Protein AF-A0A8T1XE94-F1 (afdb_monomer)

Radius of gyration: 20.49 Å; Cα contacts (8 Å, |Δi|>4): 259; chains: 1; bounding box: 50×28×67 Å

Organism: NCBI:txid1240361

Secondary structure (DSSP, 8-state):
-THHHHHHHHH-TT---HHHHHTS-HHHHHHHHHHHHT-GGGGS--TTS-HHHHHHHHTTSB-S-TTT--BSSGGG--STTGGG-SS--TTTS-TTT----S--SSTTEEE-TTT--EEEHHHHHHTT-EEEEE-TT--TT-EEEEEE-TTT--EEEHHHHHHHHHHHHGGG--HHHHHHHHHHHHHHHTTT--

pLDDT: mean 87.74, std 13.74, range [41.38, 97.94]

Sequence (194 aa):
MYNLVLFRMLCRTGLISLELLTKSHRAQLEILVALKAGRSDFLLMDNSISSSHLAEIYMNMRCKNLSCRVLLPVDECDCRVCSRKDGFCSACMCLVCSNFDMASNTCSWVGCDVCLHWCHTDCGIRESYIRNGINASGAPGMTEMQFHCVACNHPSEMFGFVKEVFLNFAREWKFERFCKELEYVNKYFIKQRL

Solvent-accessible surface area (backbone atoms only — not comparable to full-atom values): 11475 Å² total; per-residue (Å²): 122,82,68,55,56,62,52,48,59,71,73,39,89,85,72,85,43,63,71,59,44,47,73,43,60,62,73,60,49,28,50,52,32,18,63,74,72,72,39,70,65,52,73,72,59,70,87,88,64,54,54,58,57,51,26,32,32,63,66,21,40,21,34,80,48,84,89,68,61,46,55,44,41,51,93,73,44,76,48,78,63,43,62,64,54,81,37,64,33,58,89,59,25,19,75,79,76,68,47,68,78,91,83,68,93,54,56,65,46,46,64,27,85,84,79,60,43,31,29,38,36,70,54,30,46,76,72,60,28,43,39,77,39,79,48,92,83,72,58,98,89,49,67,38,57,22,39,41,31,90,71,78,63,50,72,24,67,42,65,65,52,52,50,52,48,46,75,75,41,52,87,79,46,54,69,72,54,49,53,55,41,49,51,41,51,43,55,63,70,58,66,70,78,116

Foldseek 3Di:
DLVVLLVVCVVDVPPDDLVSQLPHDQQSLLVLLCVLVVHCVSNVDDPPDHSSLSSCQSQLQFAPPPVVGDGAPPPPDPFPQRVVSSNQYQVAAAPQPRDGDPDDLALQKDADPPPRGIHGLVRCVVVVQFAWDDDPPDDPPDTATWRQDPGPRDTHGVVVVLVVSCVPPVVPDDPVRNVVRVVSVCVRPPVRVD

Structure (mmCIF, N/CA/C/O backbone):
data_AF-A0A8T1XE94-F1
#
_entry.id   AF-A0A8T1XE94-F1
#
loop_
_atom_site.group_PDB
_atom_site.id
_atom_site.type_symbol
_atom_site.label_atom_id
_atom_site.label_alt_id
_atom_site.label_comp_id
_atom_site.label_asym_id
_atom_site.label_entity_id
_atom_site.label_seq_id
_atom_site.pdbx_PDB_ins_code
_atom_site.Cartn_x
_atom_site.Cartn_y
_atom_site.Cartn_z
_atom_site.occupancy
_atom_site.B_iso_or_equiv
_atom_site.auth_seq_id
_atom_site.auth_comp_id
_atom_site.auth_asym_id
_atom_site.auth_atom_id
_atom_site.pdbx_PDB_model_num
ATOM 1 N N . MET A 1 1 ? -20.042 -10.398 35.574 1.00 46.97 1 MET A N 1
ATOM 2 C CA . MET A 1 1 ? -20.556 -9.577 34.449 1.00 46.97 1 MET A CA 1
ATOM 3 C C . MET A 1 1 ? -19.543 -9.326 33.325 1.00 46.97 1 MET A C 1
ATOM 5 O O . MET A 1 1 ? -19.979 -9.222 32.189 1.00 46.97 1 MET A O 1
ATOM 9 N N . TYR A 1 2 ? -18.225 -9.303 33.572 1.00 42.72 2 TYR A N 1
ATOM 10 C CA . TYR A 1 2 ? -17.212 -9.021 32.534 1.00 42.72 2 TYR A CA 1
ATOM 11 C C . TYR A 1 2 ? -17.038 -10.103 31.446 1.00 42.72 2 TYR A C 1
ATOM 13 O O . TYR A 1 2 ? -16.619 -9.784 30.339 1.00 42.72 2 TYR A O 1
ATOM 21 N N . ASN A 1 3 ? -17.432 -11.355 31.707 1.00 49.91 3 ASN A N 1
ATOM 22 C CA . ASN A 1 3 ? -17.341 -12.460 30.736 1.00 49.91 3 ASN A CA 1
ATOM 23 C C . ASN A 1 3 ? -18.482 -12.503 29.700 1.00 49.91 3 ASN A C 1
ATOM 25 O O . ASN A 1 3 ? -18.369 -13.190 28.689 1.00 49.91 3 ASN A O 1
ATOM 29 N N . LEU A 1 4 ? -19.586 -11.774 29.915 1.00 48.97 4 LEU A N 1
ATOM 30 C CA . LEU A 1 4 ? -20.750 -11.862 29.025 1.00 48.97 4 LEU A CA 1
ATOM 31 C C . LEU A 1 4 ? -20.584 -11.068 27.723 1.00 48.97 4 LEU A C 1
ATOM 33 O O . LEU A 1 4 ? -21.224 -11.408 26.735 1.00 48.97 4 LEU A O 1
ATOM 37 N N . VAL A 1 5 ? -19.761 -10.015 27.713 1.00 54.12 5 VAL A N 1
ATOM 38 C CA . VAL A 1 5 ? -19.584 -9.143 26.539 1.00 54.12 5 VAL A CA 1
ATOM 39 C C . VAL A 1 5 ? -18.710 -9.823 25.492 1.00 54.12 5 VAL A C 1
ATOM 41 O O . VAL A 1 5 ? -19.132 -9.931 24.347 1.00 54.12 5 VAL A O 1
ATOM 44 N N . LEU A 1 6 ? -17.567 -10.390 25.896 1.00 55.50 6 LEU A N 1
ATOM 45 C CA . LEU A 1 6 ? -16.692 -11.139 24.991 1.00 55.50 6 LEU A CA 1
ATOM 46 C C . LEU A 1 6 ? -17.416 -12.367 24.408 1.00 55.50 6 LEU A C 1
ATOM 48 O O . LEU A 1 6 ? -17.398 -12.573 23.201 1.00 55.50 6 LEU A O 1
ATOM 52 N N . PHE A 1 7 ? -18.148 -13.121 25.241 1.00 49.84 7 PHE A N 1
ATOM 53 C CA . PHE A 1 7 ? -1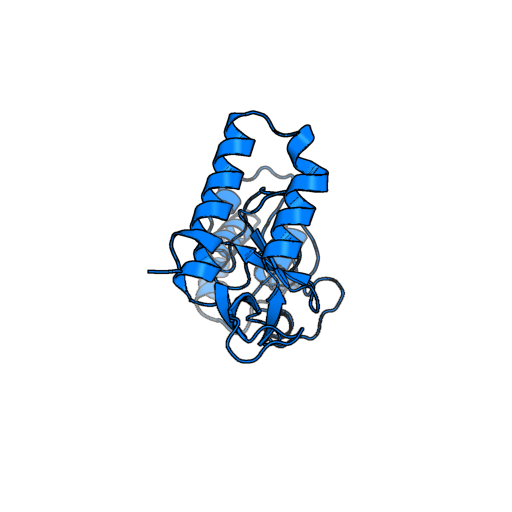8.952 -14.263 24.788 1.00 49.84 7 PHE A CA 1
ATOM 54 C C . PHE A 1 7 ? -20.109 -13.838 23.862 1.00 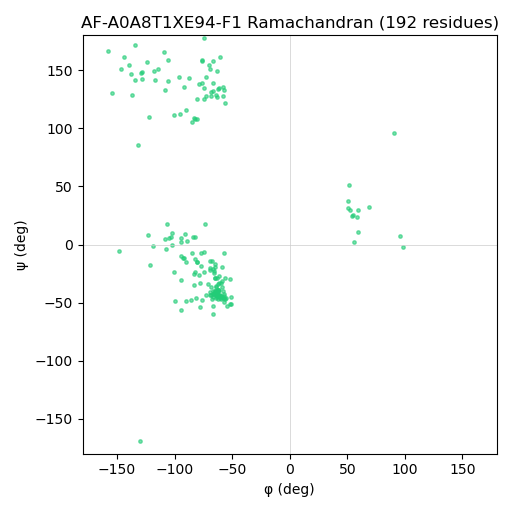49.84 7 PHE A C 1
ATOM 56 O O . PHE A 1 7 ? -20.350 -14.476 22.843 1.00 49.84 7 PHE A O 1
ATOM 63 N N . ARG A 1 8 ? -20.799 -12.719 24.137 1.00 51.69 8 ARG A N 1
ATOM 64 C CA . ARG A 1 8 ? -21.842 -12.185 23.235 1.00 51.69 8 ARG A CA 1
ATOM 65 C C . ARG A 1 8 ? -21.282 -11.653 21.914 1.00 51.69 8 ARG A C 1
ATOM 67 O O . ARG A 1 8 ? -21.935 -11.837 20.890 1.00 51.69 8 ARG A O 1
ATOM 74 N N . MET A 1 9 ? -20.105 -11.028 21.927 1.00 54.50 9 MET A N 1
ATOM 75 C CA . MET A 1 9 ? -19.426 -10.530 20.724 1.00 54.50 9 MET A CA 1
ATOM 76 C C . MET A 1 9 ? -18.881 -11.672 19.858 1.00 54.50 9 MET A C 1
ATOM 78 O O . MET A 1 9 ? -18.932 -11.580 18.637 1.00 54.50 9 MET A O 1
ATOM 82 N N . LEU A 1 10 ? -18.436 -12.774 20.469 1.00 55.47 10 LEU A N 1
ATOM 83 C CA . LEU A 1 10 ? -17.972 -13.969 19.757 1.00 55.47 10 LEU A CA 1
ATOM 84 C C . LEU A 1 10 ? -19.128 -14.844 19.229 1.00 55.47 10 LEU A C 1
ATOM 86 O O . LEU A 1 10 ? -18.998 -15.436 18.163 1.00 55.47 10 LEU A O 1
ATOM 90 N N . CYS A 1 11 ? -20.267 -14.918 19.930 1.00 51.56 11 CYS A N 1
ATOM 91 C CA . CYS A 1 11 ? -21.376 -15.815 19.563 1.00 51.56 11 CYS A CA 1
ATOM 92 C C . CYS A 1 11 ? -22.455 -15.199 18.652 1.00 51.56 11 CYS A C 1
ATOM 94 O O . CYS A 1 11 ? -23.306 -15.935 18.153 1.00 51.56 11 CYS A O 1
ATOM 96 N N . ARG A 1 12 ? -22.477 -13.876 18.427 1.00 52.59 12 ARG A N 1
ATOM 97 C CA . ARG A 1 12 ? -23.427 -13.227 17.500 1.00 52.59 12 ARG A CA 1
ATOM 98 C C . ARG A 1 12 ? -22.706 -12.259 16.568 1.00 52.59 12 ARG A C 1
ATOM 100 O O . ARG A 1 12 ? -22.685 -11.053 16.794 1.00 52.59 12 ARG A O 1
ATOM 107 N N . THR A 1 13 ? -22.196 -12.802 15.470 1.00 54.12 13 THR A N 1
ATOM 108 C CA . THR A 1 13 ? -21.500 -12.094 14.381 1.00 54.12 13 THR A CA 1
ATOM 109 C C . THR A 1 13 ? -22.304 -10.962 13.713 1.00 54.12 13 THR A C 1
ATOM 111 O O . THR A 1 13 ? -21.737 -10.215 12.925 1.00 54.12 13 THR A O 1
ATOM 114 N N . GLY A 1 14 ? -23.594 -10.786 14.035 1.00 56.78 14 GLY A N 1
ATOM 115 C CA . GLY A 1 14 ? -24.489 -9.800 13.410 1.00 56.78 14 GLY A CA 1
ATOM 116 C C . GLY A 1 14 ? -24.903 -8.579 14.250 1.00 56.78 14 GLY A C 1
ATOM 117 O O . GLY A 1 14 ? -25.753 -7.827 13.789 1.00 56.78 14 GLY A O 1
ATOM 118 N N . LEU A 1 15 ? -24.381 -8.371 15.469 1.00 65.88 15 LEU A N 1
ATOM 119 C CA . LEU A 1 15 ? -24.836 -7.283 16.372 1.00 65.88 15 LEU A CA 1
ATOM 120 C C . LEU A 1 15 ? -23.736 -6.311 16.831 1.00 65.88 15 LEU A C 1
ATOM 122 O O . LEU A 1 15 ? -23.976 -5.482 17.711 1.00 65.88 15 LEU A O 1
ATOM 126 N N . ILE A 1 16 ? -22.526 -6.399 16.279 1.00 81.00 16 ILE A N 1
ATOM 127 C CA . ILE A 1 16 ? -21.435 -5.512 16.689 1.00 81.00 16 ILE A CA 1
ATOM 128 C C . ILE A 1 16 ? -21.592 -4.160 15.982 1.00 81.00 16 ILE A C 1
ATOM 130 O O . ILE A 1 16 ? -21.381 -4.055 14.776 1.00 81.00 16 ILE A O 1
ATOM 134 N N . SER A 1 17 ? -21.976 -3.131 16.741 1.00 87.25 17 SER A N 1
ATOM 135 C CA . SER A 1 17 ? -22.067 -1.742 16.281 1.00 87.25 17 SER A CA 1
ATOM 136 C C . SER A 1 17 ? -20.918 -0.894 16.829 1.00 87.25 17 SER A C 1
ATOM 138 O O . SER A 1 17 ? -20.327 -1.217 17.863 1.00 87.25 17 SER A O 1
ATOM 140 N N . LEU A 1 18 ? -20.631 0.232 16.166 1.00 89.75 18 LEU A N 1
ATOM 141 C CA . LEU A 1 18 ? -19.640 1.202 16.642 1.00 89.75 18 LEU A CA 1
ATOM 142 C C . LEU A 1 18 ? -19.972 1.699 18.057 1.00 89.75 18 LEU A C 1
ATOM 144 O O . LEU A 1 18 ? -19.097 1.768 18.913 1.00 89.75 18 LEU A O 1
ATOM 148 N N . GLU A 1 19 ? -21.248 1.978 18.325 1.00 89.50 19 GLU A N 1
ATOM 149 C CA . GLU A 1 19 ? -21.716 2.410 19.643 1.00 89.50 19 GLU A CA 1
ATOM 150 C C . GLU A 1 19 ? -21.420 1.366 20.732 1.00 89.50 19 GLU A C 1
ATOM 152 O O . GLU A 1 19 ? -20.936 1.713 21.812 1.00 89.50 19 GLU A O 1
ATOM 157 N N . LEU A 1 20 ? -21.674 0.083 20.444 1.00 88.88 20 LEU A N 1
ATOM 158 C CA . LEU A 1 20 ? -21.389 -1.011 21.370 1.00 88.88 20 LEU A CA 1
ATOM 159 C C . LEU A 1 20 ? -19.885 -1.121 21.653 1.00 88.88 20 LEU A C 1
ATOM 161 O O . LEU A 1 20 ? -19.483 -1.283 22.807 1.00 88.88 20 LEU A O 1
ATOM 165 N N . LEU A 1 21 ? -19.054 -1.019 20.613 1.00 90.81 21 LEU A N 1
ATOM 166 C CA . LEU A 1 21 ? -17.597 -1.094 20.730 1.00 90.81 21 LEU A CA 1
ATOM 167 C C . LEU A 1 21 ? -17.038 0.060 21.566 1.00 90.81 21 LEU A C 1
ATOM 169 O O . LEU A 1 21 ? -16.257 -0.179 22.484 1.00 90.81 21 LEU A O 1
ATOM 173 N N . THR A 1 22 ? -17.489 1.293 21.325 1.00 89.56 22 THR A N 1
ATOM 174 C CA . THR A 1 22 ? -17.021 2.478 22.063 1.00 89.56 22 THR A CA 1
ATOM 175 C C . THR A 1 22 ? -17.398 2.434 23.548 1.00 89.56 22 THR A C 1
ATOM 177 O O . THR A 1 22 ? -16.667 2.964 24.381 1.00 89.56 22 THR A O 1
ATOM 180 N N . LYS A 1 23 ? -18.507 1.768 23.900 1.00 88.94 23 LYS A N 1
ATOM 181 C CA . LYS A 1 23 ? -18.941 1.544 25.293 1.00 88.94 23 LYS A CA 1
ATOM 182 C C . LYS A 1 23 ? -18.293 0.317 25.956 1.00 88.94 23 LYS A C 1
ATOM 184 O O . LYS A 1 23 ? -18.504 0.093 27.147 1.00 88.94 23 LYS A O 1
ATOM 189 N N . SER A 1 24 ? -17.550 -0.499 25.207 1.00 87.00 24 SER A N 1
ATOM 190 C CA . SER A 1 24 ? -16.934 -1.727 25.722 1.00 87.00 24 SER A CA 1
ATOM 191 C C . SER A 1 24 ? -15.692 -1.435 26.568 1.00 87.00 24 SER A C 1
ATOM 193 O O . SER A 1 24 ? -15.055 -0.389 26.446 1.00 87.00 24 SER A O 1
ATOM 195 N N . HIS A 1 25 ? -15.318 -2.385 27.430 1.00 90.31 25 HIS A N 1
ATOM 196 C CA . HIS A 1 25 ? -14.080 -2.272 28.197 1.00 90.31 25 HIS A CA 1
ATOM 197 C C . HIS A 1 25 ? -12.873 -2.246 27.250 1.00 90.31 25 HIS A C 1
ATOM 199 O O . HIS A 1 25 ? -12.763 -3.098 26.367 1.00 90.31 25 HIS A O 1
ATOM 205 N N . ARG A 1 26 ? -11.934 -1.320 27.474 1.00 90.75 26 ARG A N 1
ATOM 206 C CA . ARG A 1 26 ? -10.782 -1.090 26.587 1.00 90.75 26 ARG A CA 1
ATOM 207 C C . ARG A 1 26 ? -10.009 -2.370 26.257 1.00 90.75 26 ARG A C 1
ATOM 209 O O . ARG A 1 26 ? -9.856 -2.685 25.087 1.00 90.75 26 ARG A O 1
ATOM 216 N N . ALA A 1 27 ? -9.629 -3.153 27.269 1.00 90.50 27 ALA A N 1
ATOM 217 C CA . ALA A 1 27 ? -8.877 -4.393 27.051 1.00 90.50 27 ALA A CA 1
ATOM 218 C C . ALA A 1 27 ? -9.623 -5.416 26.169 1.00 90.50 27 ALA A C 1
ATOM 220 O O . ALA A 1 27 ? -9.007 -6.144 25.401 1.00 90.50 27 ALA A O 1
ATOM 221 N N . GLN A 1 28 ? -10.962 -5.470 26.236 1.00 89.75 28 GLN A N 1
ATOM 222 C CA . GLN A 1 28 ? -11.742 -6.352 25.357 1.00 89.75 28 GLN A CA 1
ATOM 223 C C . GLN A 1 28 ? -11.681 -5.859 23.913 1.00 89.75 28 GLN A C 1
ATOM 225 O O . GLN A 1 28 ? -11.537 -6.659 22.994 1.00 89.75 28 GLN A O 1
ATOM 230 N N . LEU A 1 29 ? -11.765 -4.542 23.723 1.00 91.62 29 LEU A N 1
ATOM 231 C CA . LEU A 1 29 ? -11.668 -3.920 22.414 1.00 91.62 29 LEU A CA 1
ATOM 232 C C . LEU A 1 29 ? -10.273 -4.099 21.798 1.00 91.62 29 LEU A C 1
ATOM 234 O O . LEU A 1 29 ? -10.181 -4.454 20.629 1.00 91.62 29 LEU A O 1
ATOM 238 N N . GLU A 1 30 ? -9.206 -3.936 22.581 1.00 93.00 30 GLU A N 1
ATOM 239 C CA . GLU A 1 30 ? -7.823 -4.203 22.156 1.00 93.00 30 GLU A CA 1
ATOM 240 C C . GLU A 1 30 ? -7.649 -5.654 21.692 1.00 93.00 30 GLU A C 1
ATOM 242 O O . GLU A 1 30 ? -7.132 -5.885 20.602 1.00 93.00 30 GLU A O 1
ATOM 247 N N . ILE A 1 31 ? -8.169 -6.629 22.450 1.00 91.50 31 ILE A N 1
ATOM 248 C CA . ILE A 1 31 ? -8.164 -8.048 22.057 1.00 91.50 31 ILE A CA 1
ATOM 249 C C . ILE A 1 31 ? -8.933 -8.264 20.750 1.00 91.50 31 ILE A C 1
ATOM 251 O O . ILE A 1 31 ? -8.442 -8.941 19.847 1.00 91.50 31 ILE A O 1
ATOM 255 N N . LEU A 1 32 ? -10.126 -7.684 20.615 1.00 91.69 32 LEU A N 1
ATOM 256 C CA . LEU A 1 32 ? -10.946 -7.830 19.412 1.00 91.69 32 LEU A CA 1
ATOM 257 C C . LEU A 1 32 ? -10.270 -7.231 18.174 1.00 91.69 32 LEU A C 1
ATOM 259 O O . LEU A 1 32 ? -10.284 -7.853 17.110 1.00 91.69 32 LEU A O 1
ATOM 263 N N . VAL A 1 33 ? -9.665 -6.048 18.304 1.00 93.31 33 VAL A N 1
ATOM 264 C CA . VAL A 1 33 ? -8.911 -5.401 17.223 1.00 93.31 33 VAL A CA 1
ATOM 265 C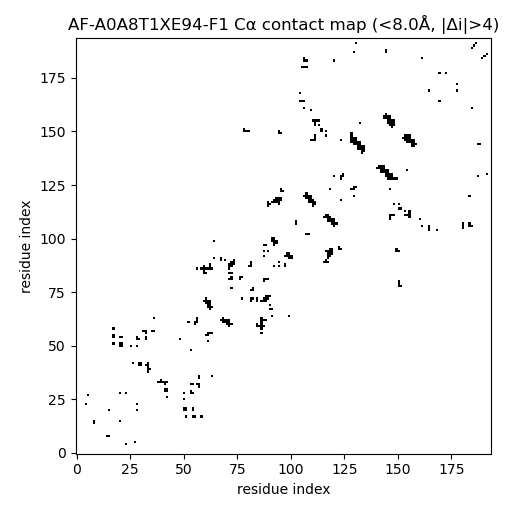 C . VAL A 1 33 ? -7.665 -6.210 16.883 1.00 93.31 33 VAL A C 1
ATOM 267 O O . VAL A 1 33 ? -7.439 -6.469 15.705 1.00 93.31 33 VAL A O 1
ATOM 270 N N . ALA A 1 34 ? -6.905 -6.672 17.880 1.00 93.44 34 ALA A N 1
ATOM 271 C CA . ALA A 1 34 ? -5.715 -7.496 17.679 1.00 93.44 34 ALA A CA 1
ATOM 272 C C . ALA A 1 34 ? -6.031 -8.767 16.878 1.00 93.44 34 ALA A C 1
ATOM 274 O O . ALA A 1 34 ? -5.358 -9.073 15.891 1.00 93.44 34 ALA A O 1
ATOM 275 N N . LEU A 1 35 ? -7.104 -9.471 17.261 1.00 92.06 35 LEU A N 1
ATOM 276 C CA . LEU A 1 35 ? -7.576 -10.673 16.576 1.00 92.06 35 LEU A CA 1
ATOM 277 C C . LEU A 1 35 ? -8.041 -10.370 15.149 1.00 92.06 35 LEU A C 1
ATOM 279 O O . LEU A 1 35 ? -7.650 -11.073 14.221 1.00 92.06 35 LEU A O 1
ATOM 283 N N . LYS A 1 36 ? -8.841 -9.312 14.952 1.00 90.94 36 LYS A N 1
ATOM 284 C CA . LYS A 1 36 ? -9.350 -8.940 13.623 1.00 90.94 36 LYS A CA 1
ATOM 285 C C . LYS A 1 36 ? -8.233 -8.480 12.683 1.00 90.94 36 LYS A C 1
ATOM 287 O O . LYS A 1 36 ? -8.226 -8.840 11.510 1.00 90.94 36 LYS A O 1
ATOM 292 N N . ALA A 1 37 ? -7.306 -7.668 13.182 1.00 90.75 37 ALA A N 1
ATOM 293 C CA . ALA A 1 37 ? -6.197 -7.129 12.406 1.00 90.75 37 ALA A CA 1
ATOM 294 C C . ALA A 1 37 ? -5.081 -8.159 12.172 1.00 90.75 37 ALA A C 1
ATOM 296 O O . ALA A 1 37 ? -4.253 -7.943 11.283 1.00 90.75 37 ALA A O 1
ATOM 297 N N . GLY A 1 38 ? -5.051 -9.237 12.966 1.00 91.06 38 GLY A N 1
ATOM 298 C CA . GLY A 1 38 ? -3.980 -10.228 12.975 1.00 91.06 38 GLY A CA 1
ATOM 299 C C . GLY A 1 38 ? -2.668 -9.674 13.532 1.00 91.06 38 GLY A C 1
ATOM 300 O O . GLY A 1 38 ? -1.603 -10.045 13.046 1.00 91.06 38 GLY A O 1
ATOM 301 N N . ARG A 1 39 ? -2.721 -8.742 14.496 1.00 90.31 39 ARG A N 1
ATOM 302 C CA . ARG A 1 39 ? -1.526 -8.087 15.051 1.00 90.31 39 ARG A CA 1
ATOM 303 C C . ARG A 1 39 ? -1.596 -7.959 16.571 1.00 90.31 39 ARG A C 1
ATOM 305 O O . ARG A 1 39 ? -2.571 -7.452 17.113 1.00 90.31 39 ARG A O 1
ATOM 312 N N . SER A 1 40 ? -0.543 -8.397 17.256 1.00 90.88 40 SER A N 1
ATOM 313 C CA . SER A 1 40 ? -0.444 -8.353 18.721 1.00 90.88 40 SER A CA 1
ATOM 314 C C . SER A 1 40 ? -0.006 -6.996 19.271 1.00 90.88 40 SER A C 1
ATOM 316 O O . SER A 1 40 ? -0.097 -6.779 20.475 1.00 90.88 40 SER A O 1
ATOM 318 N N . ASP A 1 41 ? 0.472 -6.086 18.419 1.00 89.25 41 ASP A N 1
ATOM 319 C CA . ASP A 1 41 ? 0.887 -4.738 18.818 1.00 89.25 41 ASP A CA 1
ATOM 320 C C . ASP A 1 41 ? -0.253 -3.957 19.479 1.00 89.25 41 ASP A C 1
ATOM 322 O O . ASP A 1 41 ? 0.006 -3.232 20.432 1.00 89.25 41 ASP A O 1
ATOM 326 N N . PHE A 1 42 ? -1.505 -4.205 19.084 1.00 91.56 42 PHE A N 1
ATOM 327 C CA . PHE A 1 42 ? -2.700 -3.655 19.734 1.00 91.56 42 PHE A CA 1
ATOM 328 C C . PHE A 1 42 ? -2.860 -4.014 21.223 1.00 91.56 42 PHE A C 1
ATOM 330 O O . PHE A 1 42 ? -3.596 -3.328 21.925 1.00 91.56 42 PHE A O 1
ATOM 337 N N . LEU A 1 43 ? -2.184 -5.058 21.716 1.00 90.12 43 LEU A N 1
ATOM 338 C CA . LEU A 1 43 ? -2.200 -5.459 23.132 1.00 90.12 43 LEU A CA 1
ATOM 339 C C . LEU A 1 43 ? -1.089 -4.798 23.959 1.00 90.12 43 LEU A C 1
ATOM 341 O O . LEU A 1 43 ? -1.114 -4.861 25.184 1.00 90.12 43 LEU A O 1
ATOM 345 N N . LEU A 1 44 ? -0.087 -4.220 23.291 1.00 83.75 44 LEU A N 1
ATOM 346 C CA . LEU A 1 44 ? 1.100 -3.622 23.910 1.00 83.75 44 LEU A CA 1
ATOM 347 C C . LEU A 1 44 ? 1.049 -2.089 23.894 1.00 83.75 44 LEU A C 1
ATOM 349 O O . LEU A 1 44 ? 2.031 -1.431 24.233 1.00 83.75 44 LEU A O 1
ATOM 353 N N . MET A 1 45 ? -0.073 -1.520 23.456 1.00 75.06 45 MET A N 1
ATOM 354 C CA . MET A 1 45 ? -0.239 -0.081 23.321 1.00 75.06 45 MET A CA 1
ATOM 355 C C . MET A 1 45 ? -0.382 0.598 24.679 1.00 75.06 45 MET A C 1
ATOM 357 O O . MET A 1 45 ? -1.047 0.098 25.584 1.00 75.06 45 MET A O 1
ATOM 361 N N . ASP A 1 46 ? 0.178 1.798 24.783 1.00 73.06 46 ASP A N 1
ATOM 362 C CA . ASP A 1 46 ? -0.180 2.728 25.842 1.00 73.06 46 ASP A CA 1
ATOM 363 C C . ASP A 1 46 ? -1.562 3.367 25.574 1.00 73.06 46 ASP A C 1
ATOM 365 O O . ASP A 1 46 ? -2.227 3.146 24.553 1.00 73.06 46 ASP A O 1
ATOM 369 N N . ASN A 1 47 ? -2.021 4.203 26.503 1.00 75.44 47 ASN A N 1
ATOM 370 C CA . ASN A 1 47 ? -3.313 4.883 26.396 1.00 75.44 47 ASN A CA 1
ATOM 371 C C . ASN A 1 47 ? -3.336 6.031 25.356 1.00 75.44 47 ASN A C 1
ATOM 373 O O . ASN A 1 47 ? -4.248 6.856 25.395 1.00 75.44 47 ASN A O 1
ATOM 377 N N . SER A 1 48 ? -2.379 6.107 24.419 1.00 82.62 48 SER A N 1
ATOM 378 C CA . SER A 1 48 ? -2.306 7.183 23.412 1.00 82.62 48 SER A CA 1
ATOM 379 C C . SER A 1 48 ? -3.414 7.137 22.353 1.00 82.62 48 SER A C 1
ATOM 381 O O . SER A 1 48 ? -3.705 8.151 21.715 1.00 82.62 48 SER A O 1
ATOM 383 N N . ILE A 1 49 ? -4.060 5.984 22.160 1.00 88.88 49 ILE A N 1
ATOM 384 C CA . ILE A 1 49 ? -5.156 5.799 21.198 1.00 88.88 49 ILE A CA 1
ATOM 385 C C . ILE A 1 49 ? -6.481 5.635 21.938 1.00 88.88 49 ILE A C 1
ATOM 387 O O . ILE A 1 49 ? -6.570 4.862 22.888 1.00 88.88 49 ILE A O 1
ATOM 391 N N . SER A 1 50 ? -7.529 6.340 21.508 1.00 92.25 50 SER A N 1
ATOM 392 C CA . SER A 1 50 ? -8.850 6.293 22.149 1.00 92.25 50 SER A CA 1
ATOM 393 C C . SER A 1 50 ? -9.632 5.014 21.815 1.00 92.25 50 SER A C 1
ATOM 395 O O . SER A 1 50 ? -9.423 4.392 20.772 1.00 92.25 50 SER A O 1
ATOM 397 N N . SER A 1 51 ? -10.602 4.643 22.661 1.00 92.62 51 SER A N 1
ATOM 398 C CA . SER A 1 51 ? -11.504 3.515 22.372 1.00 92.62 51 SER A CA 1
ATOM 399 C C . SER A 1 51 ? -12.330 3.736 21.098 1.00 92.62 51 SER A C 1
ATOM 401 O O . SER A 1 51 ? -12.568 2.780 20.372 1.00 92.62 51 SER A O 1
ATOM 403 N N . SER A 1 52 ? -12.711 4.981 20.776 1.00 94.69 52 SER A N 1
ATOM 404 C CA . SER A 1 52 ? -13.389 5.293 19.501 1.00 94.69 52 SER A CA 1
ATOM 405 C C . SER A 1 52 ? -12.511 4.930 18.307 1.00 94.69 52 SER A C 1
ATOM 407 O O . SER A 1 52 ? -12.967 4.286 17.370 1.00 94.69 52 SER A O 1
ATOM 409 N N . HIS A 1 53 ? -11.220 5.263 18.370 1.00 95.00 53 HIS A N 1
ATOM 410 C CA . HIS A 1 53 ? -10.277 4.955 17.301 1.00 95.00 53 HIS A CA 1
ATOM 411 C C . HIS A 1 53 ? -10.115 3.438 17.110 1.00 95.00 53 HIS A C 1
ATOM 413 O O . HIS A 1 53 ? -10.141 2.949 15.983 1.00 95.00 53 HIS A O 1
ATOM 419 N N . LEU A 1 54 ? -10.000 2.675 18.202 1.00 95.00 54 LEU A N 1
ATOM 420 C CA . LEU A 1 54 ? -9.953 1.209 18.149 1.00 95.00 54 LEU A CA 1
ATOM 421 C C . LEU A 1 54 ? -11.257 0.614 17.587 1.00 95.00 54 LEU A C 1
ATOM 423 O O . LEU A 1 54 ? -11.217 -0.306 16.771 1.00 95.00 54 LEU A O 1
ATOM 427 N N . ALA A 1 55 ? -12.409 1.164 17.975 1.00 95.19 55 ALA A N 1
ATOM 428 C CA . ALA A 1 55 ? -13.711 0.756 17.459 1.00 95.19 55 ALA A CA 1
ATOM 429 C C . ALA A 1 55 ? -13.832 1.015 15.946 1.00 95.19 55 ALA A C 1
ATOM 431 O O . ALA A 1 55 ? -14.306 0.153 15.209 1.00 95.19 55 ALA A O 1
ATOM 432 N N . GLU A 1 56 ? -13.345 2.157 15.461 1.00 96.75 56 GLU A N 1
ATOM 433 C CA . GLU A 1 56 ? -13.318 2.497 14.034 1.00 96.75 56 GLU A CA 1
ATOM 434 C C . GLU A 1 56 ? -12.406 1.564 13.226 1.00 96.75 56 GLU A C 1
ATOM 436 O O . GLU A 1 56 ? -12.791 1.139 12.135 1.00 96.75 56 GLU A O 1
ATOM 441 N N . ILE A 1 57 ? -11.239 1.187 13.769 1.00 96.44 57 ILE A N 1
ATOM 442 C CA . ILE A 1 57 ? -10.369 0.167 13.161 1.00 96.44 57 ILE A CA 1
ATOM 443 C C . ILE A 1 57 ? -11.100 -1.178 13.097 1.00 96.44 57 ILE A C 1
ATOM 445 O O . ILE A 1 57 ? -11.121 -1.815 12.045 1.00 96.44 57 ILE A O 1
ATOM 449 N N . TYR A 1 58 ? -11.750 -1.604 14.188 1.00 94.81 58 TYR A N 1
ATOM 450 C CA . TYR A 1 58 ? -12.519 -2.852 14.197 1.00 94.81 58 TYR A CA 1
ATOM 451 C C . TYR A 1 58 ? -13.634 -2.852 13.140 1.00 94.81 58 TYR A C 1
ATOM 453 O O . TYR A 1 58 ? -13.909 -3.876 12.511 1.00 94.81 58 TYR A O 1
ATOM 461 N N . MET A 1 59 ? -14.273 -1.705 12.917 1.00 94.25 59 MET A N 1
ATOM 462 C CA . MET A 1 59 ? -15.331 -1.533 11.920 1.00 94.25 59 MET A CA 1
ATOM 463 C C . MET A 1 59 ? -14.802 -1.295 10.495 1.00 94.25 59 MET A C 1
ATOM 465 O O . MET A 1 59 ? -15.604 -1.050 9.599 1.00 94.25 59 MET A O 1
ATOM 469 N N . ASN A 1 60 ? -13.483 -1.387 10.264 1.00 95.50 60 ASN A N 1
ATOM 470 C CA . ASN A 1 60 ? -12.824 -1.112 8.979 1.00 95.50 60 ASN A CA 1
ATOM 471 C C . ASN A 1 60 ? -13.058 0.313 8.439 1.00 95.50 60 ASN A C 1
ATOM 473 O O . ASN A 1 60 ? -12.946 0.549 7.239 1.00 95.50 60 ASN A O 1
ATOM 477 N N . MET A 1 61 ? -13.370 1.270 9.316 1.00 96.12 61 MET A N 1
ATOM 478 C CA . MET A 1 61 ? -13.583 2.677 8.952 1.00 96.12 61 MET A CA 1
ATOM 479 C C . MET A 1 61 ? -12.310 3.516 9.082 1.00 96.12 61 MET A C 1
ATOM 481 O O . MET A 1 61 ? -12.272 4.660 8.637 1.00 96.12 61 MET A O 1
ATOM 485 N N . ARG A 1 62 ? -11.270 2.968 9.716 1.00 97.00 62 ARG A N 1
ATOM 486 C CA . ARG A 1 62 ? -9.972 3.616 9.905 1.00 97.00 62 ARG A CA 1
ATOM 487 C C . ARG A 1 62 ? -8.842 2.628 9.656 1.00 97.00 62 ARG A C 1
ATOM 489 O O . ARG A 1 62 ? -8.966 1.441 9.954 1.00 97.00 62 ARG A O 1
ATOM 496 N N . CYS A 1 63 ? -7.733 3.130 9.120 1.00 96.75 63 CYS A N 1
ATOM 497 C CA . CYS A 1 63 ? -6.543 2.337 8.858 1.00 96.75 63 CYS A CA 1
ATOM 498 C C . CYS A 1 63 ? -6.016 1.659 10.132 1.00 96.75 63 CYS A C 1
ATOM 500 O O . CYS A 1 63 ? -5.823 2.303 11.162 1.00 96.75 63 CYS A O 1
ATOM 502 N N . LYS A 1 64 ? -5.702 0.362 10.024 1.00 95.25 64 LYS A N 1
ATOM 503 C CA . LYS A 1 64 ? -5.107 -0.429 11.113 1.00 95.25 64 LYS A CA 1
ATOM 504 C C . LYS A 1 64 ? -3.619 -0.117 11.366 1.00 95.25 64 LYS A C 1
ATOM 506 O O . LYS A 1 64 ? -3.044 -0.635 12.316 1.00 95.25 64 LYS A O 1
ATOM 511 N N . ASN A 1 65 ? -2.982 0.705 10.527 1.00 94.44 65 ASN A N 1
ATOM 512 C CA . ASN A 1 65 ? -1.656 1.259 10.795 1.00 94.44 65 ASN A CA 1
ATOM 513 C C . ASN A 1 65 ? -1.789 2.500 11.688 1.00 94.44 65 ASN A C 1
ATOM 515 O O . ASN A 1 65 ? -2.226 3.562 11.236 1.00 94.44 65 ASN A O 1
ATOM 519 N N . LEU A 1 66 ? -1.363 2.372 12.944 1.00 91.31 66 LEU A N 1
ATOM 520 C CA . LEU A 1 66 ? -1.465 3.424 13.960 1.00 91.31 66 LEU A CA 1
ATOM 521 C C . LEU A 1 66 ? -0.624 4.672 13.659 1.00 91.31 66 LEU A C 1
ATOM 523 O O . LEU A 1 66 ? -0.888 5.725 14.242 1.00 91.31 66 LEU A O 1
ATOM 527 N N . SER A 1 67 ? 0.347 4.583 12.747 1.00 92.00 67 SER A N 1
ATOM 528 C CA . SER A 1 67 ? 1.086 5.744 12.236 1.00 92.00 67 SER A CA 1
ATOM 529 C C . SER A 1 67 ? 0.341 6.458 11.104 1.00 92.00 67 SER A C 1
ATOM 531 O O . SER A 1 67 ? 0.533 7.652 10.911 1.00 92.00 67 SER A O 1
ATOM 533 N N . CYS A 1 68 ? -0.525 5.752 10.368 1.00 94.88 68 CYS A N 1
ATOM 534 C CA . CYS A 1 68 ? -1.262 6.293 9.222 1.00 94.88 68 CYS A CA 1
ATOM 535 C C . CYS A 1 68 ? -2.558 6.992 9.651 1.00 94.88 68 CYS A C 1
ATOM 537 O O . CYS A 1 68 ? -2.823 8.115 9.238 1.00 94.88 68 CYS A O 1
ATOM 539 N N . ARG A 1 69 ? -3.359 6.342 10.508 1.00 93.81 69 ARG A N 1
ATOM 540 C CA . ARG A 1 69 ? -4.587 6.884 11.131 1.00 93.81 69 ARG A CA 1
ATOM 541 C C . ARG A 1 69 ? -5.674 7.415 10.186 1.00 93.81 69 ARG A C 1
ATOM 543 O O . ARG A 1 69 ? -6.682 7.891 10.696 1.00 93.81 69 ARG A O 1
ATOM 550 N N . VAL A 1 70 ? -5.536 7.343 8.866 1.00 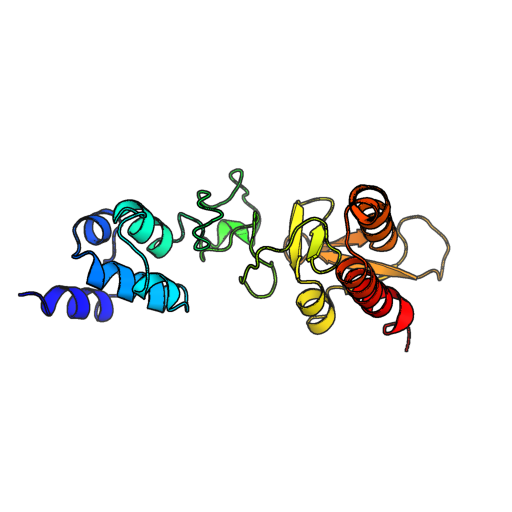96.38 70 VAL A N 1
ATOM 551 C CA . VAL A 1 70 ? -6.542 7.853 7.917 1.00 96.38 70 VAL A CA 1
ATOM 552 C C . VAL A 1 70 ? -7.875 7.109 8.025 1.00 96.38 70 VAL A C 1
ATOM 554 O O . VAL A 1 70 ? -7.910 5.919 8.360 1.00 96.38 70 VAL A O 1
ATOM 557 N N . LEU A 1 71 ? -8.971 7.816 7.743 1.00 96.81 71 LEU A N 1
ATOM 558 C CA . LEU A 1 71 ? -10.283 7.201 7.540 1.00 96.81 71 LEU A CA 1
ATOM 559 C C . LEU A 1 71 ? -10.303 6.425 6.219 1.00 96.81 71 LEU A C 1
ATOM 561 O O . LEU A 1 71 ? -9.526 6.714 5.310 1.00 96.81 71 LEU A O 1
ATOM 565 N N . LEU A 1 72 ? -11.173 5.422 6.144 1.00 96.75 72 LEU A N 1
ATOM 566 C CA . LEU A 1 72 ? -11.315 4.543 4.990 1.00 96.75 72 LEU A CA 1
ATOM 567 C C . LEU A 1 72 ? -12.714 4.664 4.363 1.00 96.75 72 LEU A C 1
ATOM 569 O O . LEU A 1 72 ? -13.700 4.707 5.106 1.00 96.75 72 LEU A O 1
ATOM 573 N N . PRO A 1 73 ? -12.822 4.631 3.019 1.00 96.06 73 PRO A N 1
ATOM 574 C CA . PRO A 1 73 ? -11.716 4.611 2.055 1.00 96.06 73 PRO A CA 1
ATOM 575 C C . PRO A 1 73 ? -10.957 5.949 2.023 1.00 96.06 73 PRO A C 1
ATOM 577 O O . PRO A 1 73 ? -11.524 6.999 2.315 1.00 96.06 73 PRO A O 1
ATOM 580 N N . VAL A 1 74 ? -9.664 5.902 1.694 1.00 95.62 74 VAL A N 1
ATOM 581 C CA . VAL A 1 74 ? -8.844 7.115 1.532 1.00 95.62 74 VAL A CA 1
ATOM 582 C C . VAL A 1 74 ? -9.347 7.889 0.313 1.00 95.62 74 VAL A C 1
ATOM 584 O O . VAL A 1 74 ? -9.684 7.270 -0.699 1.00 95.62 74 VAL A O 1
ATOM 587 N N . ASP A 1 75 ? -9.420 9.216 0.432 1.00 92.19 75 ASP A N 1
ATOM 588 C CA . ASP A 1 75 ? -9.880 10.145 -0.613 1.00 92.19 75 ASP A CA 1
ATOM 589 C C . ASP A 1 75 ? -11.250 9.789 -1.218 1.00 92.19 75 ASP A C 1
ATOM 591 O O . ASP A 1 75 ? -11.508 10.046 -2.389 1.00 92.19 75 ASP A O 1
ATOM 595 N N . GLU A 1 76 ? -12.121 9.148 -0.428 1.00 89.62 76 GLU A N 1
ATOM 596 C CA . GLU A 1 76 ? -13.447 8.683 -0.864 1.00 89.62 76 GLU A CA 1
ATOM 597 C C . GLU A 1 76 ? -13.409 7.762 -2.102 1.00 89.62 76 GLU A C 1
ATOM 599 O O . GLU A 1 76 ? -14.390 7.636 -2.831 1.00 89.62 76 GLU A O 1
ATOM 604 N N . CYS A 1 77 ? -12.284 7.069 -2.322 1.00 91.12 77 CYS A N 1
ATOM 605 C CA . CYS A 1 77 ? -12.094 6.193 -3.472 1.00 91.12 77 CYS A CA 1
ATOM 606 C C . CYS A 1 77 ? -13.162 5.084 -3.537 1.00 91.12 77 CYS A C 1
ATOM 608 O O . CYS A 1 77 ? -13.340 4.302 -2.597 1.00 91.12 77 CYS A O 1
ATOM 610 N N . ASP A 1 78 ? -13.818 4.964 -4.690 1.00 90.75 78 ASP A N 1
ATOM 611 C CA . ASP A 1 78 ? -14.930 4.046 -4.955 1.00 90.75 78 ASP A CA 1
ATOM 612 C C . ASP A 1 78 ? -14.521 2.801 -5.766 1.00 90.75 78 ASP A C 1
ATOM 614 O O . ASP A 1 78 ? -15.367 2.004 -6.179 1.00 90.75 78 ASP A O 1
ATOM 618 N N . CYS A 1 79 ? -13.215 2.577 -5.958 1.00 90.81 79 CYS A N 1
ATOM 619 C CA . CYS A 1 79 ? -12.716 1.439 -6.726 1.00 90.81 79 CYS A CA 1
ATOM 620 C C . CYS A 1 79 ? -13.137 0.095 -6.099 1.00 90.81 79 CYS A C 1
ATOM 622 O O . CYS A 1 79 ? -13.452 -0.007 -4.908 1.00 90.81 79 CYS A O 1
ATOM 624 N N . ARG A 1 80 ? -13.086 -0.993 -6.882 1.00 90.81 80 ARG A N 1
ATOM 625 C CA . ARG A 1 80 ? -13.498 -2.337 -6.427 1.00 90.81 80 ARG A CA 1
ATOM 626 C C . ARG A 1 80 ? -12.753 -2.816 -5.175 1.00 90.81 80 ARG A C 1
ATOM 628 O O . ARG A 1 80 ? -13.296 -3.617 -4.425 1.00 90.81 80 ARG A O 1
ATOM 635 N N . VAL A 1 81 ? -11.516 -2.371 -4.959 1.00 93.44 81 VAL A N 1
ATOM 636 C CA . VAL A 1 81 ? -10.730 -2.749 -3.776 1.00 93.44 81 VAL A CA 1
ATOM 637 C C . VAL A 1 81 ? -11.195 -1.952 -2.554 1.00 93.44 81 VAL A C 1
ATOM 639 O O . VAL A 1 81 ? -11.599 -2.550 -1.561 1.00 93.44 81 VAL A O 1
ATOM 642 N N . CYS A 1 82 ? -11.231 -0.622 -2.647 1.00 93.62 82 CYS A N 1
ATOM 643 C CA . CYS A 1 82 ? -11.622 0.271 -1.552 1.00 93.62 82 CYS A CA 1
ATOM 644 C C . CYS A 1 82 ? -13.089 0.099 -1.123 1.00 93.62 82 CYS A C 1
ATOM 646 O O . CYS A 1 82 ? -13.405 0.133 0.068 1.00 93.62 82 CYS A O 1
ATOM 648 N N . SER A 1 83 ? -13.989 -0.173 -2.071 1.00 92.25 83 SER A N 1
ATOM 649 C CA . SER A 1 83 ? -15.422 -0.365 -1.801 1.00 92.25 83 SER A CA 1
ATOM 650 C C . SER A 1 83 ? -15.757 -1.644 -1.022 1.00 92.25 83 SER A C 1
ATOM 652 O O . SER A 1 83 ? -16.855 -1.743 -0.472 1.00 92.25 83 SER A O 1
ATOM 654 N N . ARG A 1 84 ? -14.826 -2.605 -0.892 1.00 92.94 84 ARG A N 1
ATOM 655 C CA . ARG A 1 84 ? -15.029 -3.831 -0.090 1.00 92.94 84 ARG A CA 1
ATOM 656 C C . ARG A 1 84 ? -15.178 -3.565 1.403 1.00 92.94 84 ARG A C 1
ATOM 658 O O . ARG A 1 84 ? -15.746 -4.405 2.097 1.00 92.94 84 ARG A O 1
ATOM 665 N N . LYS A 1 85 ? -14.663 -2.430 1.898 1.00 88.19 85 LYS A N 1
ATOM 666 C CA . LYS A 1 85 ? -14.669 -2.065 3.328 1.00 88.19 85 LYS A CA 1
ATOM 667 C C . LYS A 1 85 ? -14.116 -3.185 4.226 1.00 88.19 85 LYS A C 1
ATOM 669 O O . LYS A 1 85 ? -14.582 -3.419 5.341 1.00 88.19 85 LYS A O 1
ATOM 674 N N . ASP A 1 86 ? -13.093 -3.883 3.739 1.00 93.12 86 ASP A N 1
ATOM 675 C CA . ASP A 1 86 ? -12.398 -4.966 4.445 1.00 93.12 86 ASP A CA 1
ATOM 676 C C . ASP A 1 86 ? -11.213 -4.469 5.294 1.00 93.12 86 ASP A C 1
ATOM 678 O O . ASP A 1 86 ? -10.540 -5.264 5.949 1.00 93.12 86 ASP A O 1
ATOM 682 N N . GLY A 1 87 ? -11.005 -3.149 5.343 1.00 94.75 87 GLY A N 1
ATOM 683 C CA . GLY A 1 87 ? -9.949 -2.495 6.115 1.00 94.75 87 GLY A CA 1
ATOM 684 C C . GLY A 1 87 ? -8.688 -2.196 5.302 1.00 94.75 87 GLY A C 1
ATOM 685 O O . GLY A 1 87 ? -7.690 -1.765 5.882 1.00 94.75 87 GLY A O 1
ATOM 686 N N . PHE A 1 88 ? -8.710 -2.412 3.982 1.00 96.69 88 PHE A N 1
ATOM 687 C CA . PHE A 1 88 ? -7.649 -1.961 3.086 1.00 96.69 88 PHE A CA 1
ATOM 688 C C . PHE A 1 88 ? -7.500 -0.428 3.097 1.00 96.69 88 PHE A C 1
ATOM 690 O O . PHE A 1 88 ? -8.478 0.310 3.005 1.00 96.69 88 PHE A O 1
ATOM 697 N N . CYS A 1 89 ? -6.254 0.043 3.176 1.00 97.31 89 CYS A N 1
ATOM 698 C CA . CYS A 1 89 ? -5.885 1.455 3.154 1.00 97.31 89 CYS A CA 1
ATOM 699 C C . CYS A 1 89 ? -4.920 1.728 1.998 1.00 97.31 89 CYS A C 1
ATOM 701 O O . CYS A 1 89 ? -3.753 1.343 2.078 1.00 97.31 89 CYS A O 1
ATOM 703 N N . SER A 1 90 ? -5.368 2.434 0.959 1.00 95.94 90 SER A N 1
ATOM 704 C CA . SER A 1 90 ? -4.525 2.765 -0.201 1.00 95.94 90 SER A CA 1
ATOM 705 C C . SER A 1 90 ? -3.349 3.687 0.137 1.00 95.94 90 SER A C 1
ATOM 707 O O . SER A 1 90 ? -2.367 3.690 -0.597 1.00 95.94 90 SER A O 1
ATOM 709 N N . ALA A 1 91 ? -3.398 4.406 1.266 1.00 95.75 91 ALA A N 1
ATOM 710 C CA . ALA A 1 91 ? -2.319 5.298 1.689 1.00 95.75 91 ALA A CA 1
ATOM 711 C C . ALA A 1 91 ? -1.078 4.570 2.231 1.00 95.75 91 ALA A C 1
ATOM 713 O O . ALA A 1 91 ? 0.001 5.155 2.248 1.00 95.75 91 ALA A O 1
ATOM 714 N N . CYS A 1 92 ? -1.203 3.334 2.733 1.00 96.69 92 CYS A N 1
ATOM 715 C CA . CYS A 1 92 ? -0.047 2.644 3.323 1.00 96.69 92 CYS A CA 1
ATOM 716 C C . CYS A 1 92 ? -0.034 1.120 3.184 1.00 96.69 92 CYS A C 1
ATOM 718 O O . CYS A 1 92 ? 0.915 0.492 3.644 1.00 96.69 92 CYS A O 1
ATOM 720 N N . MET A 1 93 ? -1.085 0.491 2.653 1.00 97.25 93 MET A N 1
ATOM 721 C CA . MET A 1 93 ? -1.191 -0.968 2.597 1.00 97.25 93 MET A CA 1
ATOM 722 C C . MET A 1 93 ? -0.964 -1.476 1.180 1.00 97.25 93 MET A C 1
ATOM 724 O O . MET A 1 93 ? -1.441 -0.911 0.202 1.00 97.25 93 MET A O 1
ATOM 728 N N . CYS A 1 94 ? -0.260 -2.598 1.086 1.00 97.94 94 CYS A N 1
ATOM 729 C CA . CYS A 1 94 ? -0.032 -3.303 -0.160 1.00 97.94 94 CYS A CA 1
ATOM 730 C C . CYS A 1 94 ? -1.339 -3.910 -0.673 1.00 97.94 94 CYS A C 1
ATOM 732 O O . CYS A 1 94 ? -1.982 -4.682 0.039 1.00 97.94 94 CYS A O 1
ATOM 734 N N . LEU A 1 95 ? -1.674 -3.622 -1.932 1.00 96.31 95 LEU A N 1
ATOM 735 C CA . LEU A 1 95 ? -2.832 -4.160 -2.654 1.00 96.31 95 LEU A CA 1
ATOM 736 C C . LEU A 1 95 ? -2.954 -5.689 -2.620 1.00 96.31 95 LEU A C 1
ATOM 738 O O . LEU A 1 95 ? -4.055 -6.219 -2.720 1.00 96.31 95 LEU A O 1
ATOM 742 N N . VAL A 1 96 ? -1.827 -6.397 -2.533 1.00 96.69 96 VAL A N 1
ATOM 743 C CA . VAL A 1 96 ? -1.788 -7.861 -2.635 1.00 96.69 96 VAL A CA 1
ATOM 744 C C . VAL A 1 96 ? -1.938 -8.529 -1.272 1.00 96.69 96 VAL A C 1
ATOM 746 O O . VAL A 1 96 ? -2.727 -9.455 -1.125 1.00 96.69 96 VAL A O 1
ATOM 749 N N . CYS A 1 97 ? -1.171 -8.094 -0.269 1.00 96.75 97 CYS A N 1
ATOM 750 C CA . CYS A 1 97 ? -1.120 -8.777 1.027 1.00 96.75 97 CYS A CA 1
ATOM 751 C C . CYS A 1 97 ? -1.829 -8.032 2.163 1.00 96.75 97 CYS A C 1
ATOM 753 O O . CYS A 1 97 ? -1.867 -8.547 3.279 1.00 96.75 97 CYS A O 1
ATOM 755 N N . SER A 1 98 ? -2.347 -6.822 1.920 1.00 95.19 98 SER A N 1
ATOM 756 C CA . SER A 1 98 ? -2.996 -5.976 2.933 1.00 95.19 98 SER A CA 1
ATOM 757 C C . SER A 1 98 ? -2.150 -5.788 4.204 1.00 95.19 98 SER A C 1
ATOM 759 O O . SER A 1 98 ? -2.674 -5.637 5.314 1.00 95.19 98 SER A O 1
ATOM 761 N N . ASN A 1 99 ? -0.826 -5.804 4.040 1.00 96.00 99 ASN A N 1
ATOM 762 C CA . ASN A 1 99 ? 0.158 -5.438 5.054 1.00 96.00 99 ASN A CA 1
ATOM 763 C C . ASN A 1 99 ? 0.819 -4.113 4.677 1.00 96.00 99 ASN A C 1
ATOM 765 O O . ASN A 1 99 ? 0.694 -3.645 3.548 1.00 96.00 99 ASN A O 1
ATOM 769 N N . PHE A 1 100 ? 1.507 -3.518 5.641 1.00 95.81 100 PHE A N 1
ATOM 770 C CA . PHE A 1 100 ? 2.177 -2.230 5.526 1.00 95.81 100 PHE A CA 1
ATOM 771 C C . PHE A 1 100 ? 3.522 -2.296 6.241 1.00 95.81 100 PHE A C 1
ATOM 773 O O . PHE A 1 100 ? 3.690 -3.071 7.188 1.00 95.81 100 PHE A O 1
ATOM 780 N N . ASP A 1 101 ? 4.444 -1.449 5.815 1.00 94.19 101 ASP A N 1
ATOM 781 C CA . ASP A 1 101 ? 5.699 -1.174 6.497 1.00 94.19 101 ASP A CA 1
ATOM 782 C C . ASP A 1 101 ? 5.873 0.351 6.638 1.00 94.19 101 ASP A C 1
ATOM 784 O O . ASP A 1 101 ? 4.917 1.113 6.484 1.00 94.19 101 ASP A O 1
ATOM 788 N N . MET A 1 102 ? 7.065 0.795 7.033 1.00 88.69 102 MET A N 1
ATOM 789 C CA . MET A 1 102 ? 7.401 2.219 7.153 1.00 88.69 102 MET A CA 1
ATOM 790 C C . MET A 1 102 ? 8.332 2.685 6.028 1.00 88.69 102 MET A C 1
ATOM 792 O O . MET A 1 102 ? 9.020 3.696 6.177 1.00 88.69 102 MET A O 1
ATOM 796 N N . ALA A 1 103 ? 8.423 1.926 4.936 1.00 91.38 103 ALA A N 1
ATOM 797 C CA . ALA A 1 103 ? 9.294 2.269 3.832 1.00 91.38 103 ALA A CA 1
ATOM 798 C C . ALA A 1 103 ? 8.670 3.403 3.002 1.00 91.38 103 ALA A C 1
ATOM 800 O O . ALA A 1 103 ? 7.472 3.445 2.741 1.00 91.38 103 ALA A O 1
ATOM 801 N N . SER A 1 104 ? 9.505 4.344 2.591 1.00 92.62 104 SER A N 1
ATOM 802 C CA . SER A 1 104 ? 9.159 5.481 1.735 1.00 92.62 104 SER A CA 1
ATOM 803 C C . SER A 1 104 ? 10.342 5.750 0.820 1.00 92.62 104 SER A C 1
ATOM 805 O O . SER A 1 104 ? 11.439 5.305 1.147 1.00 92.62 104 SER A O 1
ATOM 807 N N . ASN A 1 105 ? 10.168 6.466 -0.294 1.00 94.62 105 ASN A N 1
ATOM 808 C CA . ASN A 1 105 ? 11.271 6.836 -1.196 1.00 94.62 105 ASN A CA 1
ATOM 809 C C . ASN A 1 105 ? 12.125 5.616 -1.590 1.00 94.62 105 ASN A C 1
ATOM 811 O O . ASN A 1 105 ? 13.333 5.583 -1.351 1.00 94.62 105 ASN A O 1
ATOM 815 N N . THR A 1 106 ? 11.475 4.552 -2.052 1.00 95.38 106 THR A N 1
ATOM 816 C CA . THR A 1 106 ? 12.077 3.223 -2.199 1.00 95.38 106 THR A CA 1
ATOM 817 C C . THR A 1 106 ? 11.489 2.504 -3.405 1.00 95.38 106 THR A C 1
ATOM 819 O O . THR A 1 106 ? 10.332 2.705 -3.759 1.00 95.38 106 THR A O 1
ATOM 822 N N . CYS A 1 107 ? 12.288 1.631 -4.000 1.00 96.62 107 CYS A N 1
ATOM 823 C CA . CYS A 1 107 ? 11.883 0.619 -4.956 1.00 96.62 107 CYS A CA 1
ATOM 824 C C . CYS A 1 107 ? 11.374 -0.658 -4.263 1.00 96.62 107 CYS A C 1
ATOM 826 O O . CYS A 1 107 ? 11.125 -1.636 -4.951 1.00 96.62 107 CYS A O 1
ATOM 828 N N . SER A 1 108 ? 11.210 -0.724 -2.937 1.00 96.06 108 SER A N 1
ATOM 829 C CA . SER A 1 108 ? 10.543 -1.871 -2.290 1.00 96.06 108 SER A CA 1
ATOM 830 C C . SER A 1 108 ? 9.016 -1.846 -2.426 1.00 96.06 108 SER A C 1
ATOM 832 O O . SER A 1 108 ? 8.341 -2.814 -2.061 1.00 96.06 108 SER A O 1
ATOM 834 N N . TRP A 1 109 ? 8.481 -0.748 -2.957 1.00 97.44 109 TRP A N 1
ATOM 835 C CA . TRP A 1 109 ? 7.081 -0.538 -3.290 1.00 97.44 109 TRP A CA 1
ATOM 836 C C . TRP A 1 109 ? 6.963 -0.049 -4.731 1.00 97.44 109 TRP A C 1
ATOM 838 O O . TRP A 1 109 ? 7.836 0.660 -5.224 1.00 97.44 109 TRP A O 1
ATOM 848 N N . VAL A 1 110 ? 5.860 -0.406 -5.382 1.00 96.31 110 VAL A N 1
ATOM 849 C CA . VAL A 1 110 ? 5.499 0.044 -6.729 1.00 96.31 110 VAL A CA 1
ATOM 850 C C . VAL A 1 110 ? 4.084 0.597 -6.712 1.00 96.31 110 VAL A C 1
ATOM 852 O O . VAL A 1 110 ? 3.225 0.075 -5.995 1.00 96.31 110 VAL A O 1
ATOM 855 N N . GLY A 1 111 ? 3.849 1.660 -7.472 1.00 95.38 111 GLY A N 1
ATOM 856 C CA . GLY A 1 111 ? 2.566 2.350 -7.538 1.00 95.38 111 GLY A CA 1
ATOM 857 C C . GLY A 1 111 ? 1.975 2.290 -8.938 1.00 95.38 111 GLY A C 1
ATOM 858 O O . GLY A 1 111 ? 2.705 2.262 -9.925 1.00 95.38 111 GLY A O 1
ATOM 859 N N . CYS A 1 112 ? 0.648 2.277 -9.023 1.00 96.06 112 CYS A N 1
ATOM 860 C CA . CYS A 1 112 ? -0.039 2.540 -10.280 1.00 96.06 112 CYS A CA 1
ATOM 861 C C . CYS A 1 112 ? -0.101 4.052 -10.526 1.00 96.06 112 CYS A C 1
ATOM 863 O O . CYS A 1 112 ? -0.641 4.781 -9.699 1.00 96.06 112 CYS A O 1
ATOM 865 N N . ASP A 1 113 ? 0.392 4.502 -11.672 1.00 94.31 113 ASP A N 1
ATOM 866 C CA . ASP A 1 113 ? 0.374 5.898 -12.138 1.00 94.31 113 ASP A CA 1
ATOM 867 C C . ASP A 1 113 ? -1.029 6.448 -12.459 1.00 94.31 113 ASP A C 1
ATOM 869 O O . ASP A 1 113 ? -1.208 7.659 -12.547 1.00 94.31 113 ASP A O 1
ATOM 873 N N . VAL A 1 114 ? -2.040 5.583 -12.573 1.00 93.56 114 VAL A N 1
ATOM 874 C CA . VAL A 1 114 ? -3.439 5.992 -12.785 1.00 93.56 114 VAL A CA 1
ATOM 875 C C . VAL A 1 114 ? -4.216 6.088 -11.477 1.00 93.56 114 VAL A C 1
ATOM 877 O O . VAL A 1 114 ? -4.822 7.112 -11.182 1.00 93.56 114 VAL A O 1
ATOM 880 N N . CYS A 1 115 ? -4.253 5.006 -10.695 1.00 94.12 115 CYS A N 1
ATOM 881 C CA . CYS A 1 115 ? -5.122 4.932 -9.513 1.00 94.12 115 CYS A CA 1
ATOM 882 C C . CYS A 1 115 ? -4.393 5.156 -8.185 1.00 94.12 115 CYS A C 1
ATOM 884 O O . CYS A 1 115 ? -5.027 5.050 -7.136 1.00 94.12 115 CYS A O 1
ATOM 886 N N . LEU A 1 116 ? -3.075 5.385 -8.217 1.00 93.69 116 LEU A N 1
ATOM 887 C CA . LEU A 1 116 ? -2.219 5.640 -7.052 1.00 93.69 116 LEU A CA 1
ATOM 888 C C . LEU A 1 116 ? -2.308 4.577 -5.946 1.00 93.69 116 LEU A C 1
ATOM 890 O O . LEU A 1 116 ? -2.018 4.847 -4.784 1.00 93.69 116 LEU A O 1
ATOM 894 N N . HIS A 1 117 ? -2.695 3.350 -6.296 1.00 96.12 117 HIS A N 1
ATOM 895 C CA . HIS A 1 117 ? -2.623 2.220 -5.381 1.00 96.12 117 HIS A CA 1
ATOM 896 C C . HIS A 1 117 ? -1.255 1.550 -5.457 1.00 96.12 117 HIS A C 1
ATOM 898 O O . HIS A 1 117 ? -0.687 1.385 -6.540 1.00 96.12 117 HIS A O 1
ATOM 904 N N . TRP A 1 118 ? -0.775 1.103 -4.300 1.00 96.94 118 TRP A N 1
ATOM 905 C CA . TRP A 1 118 ? 0.585 0.611 -4.134 1.00 96.94 118 TRP A CA 1
ATOM 906 C C . TRP A 1 118 ? 0.630 -0.875 -3.790 1.00 96.94 118 TRP A C 1
ATOM 908 O O . TRP A 1 118 ? -0.270 -1.438 -3.164 1.00 96.94 118 TRP A O 1
ATOM 918 N N . CYS A 1 119 ? 1.715 -1.526 -4.187 1.00 96.94 119 CYS A N 1
ATOM 919 C CA . CYS A 1 119 ? 2.011 -2.915 -3.883 1.00 96.94 119 CYS A CA 1
ATOM 920 C C . CYS A 1 119 ? 3.468 -3.034 -3.432 1.00 96.94 119 CYS A C 1
ATOM 922 O O . CYS A 1 119 ? 4.345 -2.401 -4.014 1.00 96.94 119 CYS A O 1
ATOM 924 N N . HIS A 1 120 ? 3.752 -3.884 -2.443 1.00 97.94 120 HIS A N 1
ATOM 925 C CA . HIS A 1 120 ? 5.129 -4.310 -2.198 1.00 97.94 120 HIS A CA 1
ATOM 926 C C . HIS A 1 120 ? 5.682 -4.958 -3.466 1.00 97.94 120 HIS A C 1
ATOM 928 O O . HIS A 1 120 ? 5.039 -5.840 -4.045 1.00 97.94 120 HIS A O 1
ATOM 934 N N . THR A 1 121 ? 6.906 -4.607 -3.827 1.00 96.12 121 THR A N 1
ATOM 935 C CA . THR A 1 121 ? 7.615 -5.175 -4.973 1.00 96.12 121 THR A CA 1
ATOM 936 C C . THR A 1 121 ? 7.633 -6.697 -4.942 1.00 96.12 121 THR A C 1
ATOM 938 O O . THR A 1 121 ? 7.203 -7.347 -5.890 1.00 96.12 121 THR A O 1
ATOM 941 N N . ASP A 1 122 ? 8.042 -7.286 -3.818 1.00 95.75 122 ASP A N 1
ATOM 942 C CA . ASP A 1 122 ? 8.135 -8.743 -3.696 1.00 95.75 122 ASP A CA 1
ATOM 943 C C . ASP A 1 122 ? 6.760 -9.430 -3.804 1.00 95.75 122 ASP A C 1
ATOM 945 O O . ASP A 1 122 ? 6.672 -10.560 -4.279 1.00 95.75 122 ASP A O 1
ATOM 949 N N . CYS A 1 123 ? 5.673 -8.755 -3.408 1.00 97.56 123 CYS A N 1
ATOM 950 C CA . CYS A 1 123 ? 4.319 -9.277 -3.612 1.00 97.56 123 CYS A CA 1
ATOM 951 C C . CYS A 1 123 ? 3.911 -9.202 -5.087 1.00 97.56 123 CYS A C 1
ATOM 953 O O . CYS A 1 123 ? 3.371 -10.170 -5.613 1.00 97.56 123 CYS A O 1
ATOM 955 N N . GLY A 1 124 ? 4.203 -8.087 -5.760 1.00 96.25 124 GLY A N 1
ATOM 956 C CA . GLY A 1 124 ? 3.914 -7.922 -7.183 1.00 96.25 124 GLY A CA 1
ATOM 957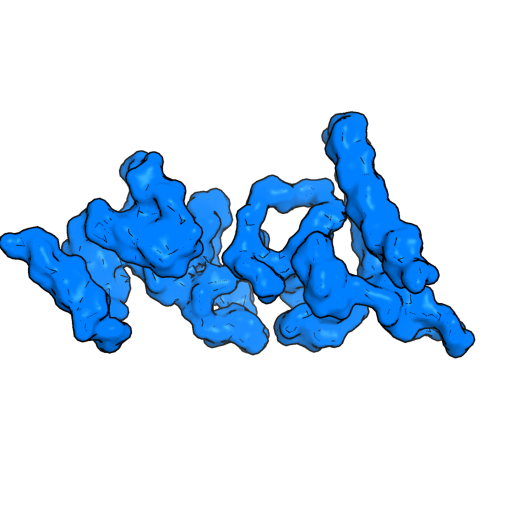 C C . GLY A 1 124 ? 4.670 -8.930 -8.050 1.00 96.25 124 GLY A C 1
ATOM 958 O O . GLY A 1 124 ? 4.087 -9.493 -8.969 1.00 96.25 124 GLY A O 1
ATOM 959 N N . ILE A 1 125 ? 5.935 -9.214 -7.723 1.00 94.19 125 ILE A N 1
ATOM 960 C CA . ILE A 1 125 ? 6.739 -10.237 -8.409 1.00 94.19 125 ILE A CA 1
ATOM 961 C C . ILE A 1 125 ? 6.168 -11.633 -8.153 1.00 94.19 125 ILE A C 1
ATOM 963 O O . ILE A 1 125 ? 5.901 -12.365 -9.102 1.00 94.19 125 ILE A O 1
ATOM 967 N N . ARG A 1 126 ? 5.959 -12.008 -6.882 1.00 95.38 126 ARG A N 1
ATOM 968 C CA . ARG A 1 126 ? 5.492 -13.356 -6.519 1.00 95.38 126 ARG A CA 1
ATOM 969 C C . ARG A 1 126 ? 4.155 -13.705 -7.172 1.00 95.38 126 ARG A C 1
ATOM 971 O O . ARG A 1 126 ? 3.993 -14.823 -7.643 1.00 95.38 126 ARG A O 1
ATOM 978 N N . GLU A 1 127 ? 3.233 -12.748 -7.233 1.00 96.19 127 GLU A N 1
ATOM 979 C CA . GLU A 1 127 ? 1.913 -12.945 -7.844 1.00 96.19 127 GLU A CA 1
ATOM 980 C C . GLU A 1 127 ? 1.877 -12.588 -9.345 1.00 96.19 127 GLU A C 1
ATOM 982 O O . GLU A 1 127 ? 0.807 -12.542 -9.945 1.00 96.19 127 GLU A O 1
ATOM 987 N N . SER A 1 128 ? 3.033 -12.333 -9.974 1.00 94.44 128 SER A N 1
ATOM 988 C CA . SER A 1 128 ? 3.153 -12.024 -11.411 1.00 94.44 128 SER A CA 1
ATOM 989 C C . SER A 1 128 ? 2.367 -10.786 -11.881 1.00 94.44 128 SER A C 1
ATOM 991 O O . SER A 1 128 ? 1.954 -10.700 -13.043 1.00 94.44 128 SER A O 1
ATOM 993 N N . TYR A 1 129 ? 2.177 -9.809 -10.991 1.00 96.00 129 TYR A N 1
ATOM 994 C CA . TYR A 1 129 ? 1.695 -8.467 -11.333 1.00 96.00 129 TYR A CA 1
ATOM 995 C C . TYR A 1 129 ? 2.818 -7.564 -11.839 1.00 96.00 129 TYR A C 1
ATOM 997 O O . TYR A 1 129 ? 2.542 -6.628 -12.576 1.00 96.00 129 TYR A O 1
ATOM 1005 N N . ILE A 1 130 ? 4.074 -7.841 -11.487 1.00 94.75 130 ILE A N 1
ATOM 1006 C CA . ILE A 1 130 ? 5.245 -7.214 -12.111 1.00 94.75 130 ILE A CA 1
ATOM 1007 C C . ILE A 1 130 ? 5.808 -8.210 -13.118 1.00 94.75 130 ILE A C 1
ATOM 1009 O O . ILE A 1 130 ? 6.294 -9.266 -12.708 1.00 94.75 130 ILE A O 1
ATOM 1013 N N . ARG A 1 131 ? 5.690 -7.900 -14.410 1.00 92.69 131 ARG A N 1
ATOM 1014 C CA . ARG A 1 131 ? 6.050 -8.802 -15.514 1.00 92.69 131 ARG A CA 1
ATOM 1015 C C . ARG A 1 131 ? 6.321 -8.039 -16.808 1.00 92.69 131 ARG A C 1
ATOM 1017 O O . ARG A 1 131 ? 5.951 -6.876 -16.939 1.00 92.69 131 ARG A O 1
ATOM 1024 N N . ASN A 1 132 ? 6.913 -8.717 -17.789 1.00 89.69 132 ASN A N 1
ATOM 1025 C CA . ASN A 1 132 ? 7.043 -8.170 -19.138 1.00 89.69 132 ASN A CA 1
ATOM 1026 C C . ASN A 1 132 ? 5.663 -8.022 -19.806 1.00 89.69 132 ASN A C 1
ATOM 1028 O O . ASN A 1 132 ? 4.874 -8.969 -19.824 1.00 89.69 132 ASN A O 1
ATOM 1032 N N . GLY A 1 133 ? 5.402 -6.855 -20.389 1.00 86.25 133 GLY A N 1
ATOM 1033 C CA . GLY A 1 133 ? 4.207 -6.541 -21.165 1.00 86.25 133 GLY A CA 1
ATOM 1034 C C . GLY A 1 133 ? 4.544 -5.820 -22.468 1.00 86.25 133 GLY A C 1
ATOM 1035 O O . GLY A 1 133 ? 5.698 -5.482 -22.733 1.00 86.25 133 GLY A O 1
ATOM 1036 N N . ILE A 1 134 ? 3.540 -5.639 -23.326 1.00 81.81 134 ILE A N 1
ATOM 1037 C CA . ILE A 1 134 ? 3.708 -4.978 -24.626 1.00 81.81 134 ILE A CA 1
ATOM 1038 C C . ILE A 1 134 ? 3.895 -3.481 -24.382 1.00 81.81 134 ILE A C 1
ATOM 1040 O O . ILE A 1 134 ? 3.074 -2.863 -23.703 1.00 81.81 134 ILE A O 1
ATOM 1044 N N . ASN A 1 135 ? 4.956 -2.909 -24.952 1.00 69.69 135 ASN A N 1
ATOM 1045 C CA . ASN A 1 135 ? 5.239 -1.485 -24.830 1.00 69.69 135 ASN A CA 1
ATOM 1046 C C . ASN A 1 135 ? 4.121 -0.637 -25.473 1.00 69.69 135 ASN A C 1
ATOM 1048 O O . ASN A 1 135 ? 3.793 -0.823 -26.649 1.00 69.69 135 ASN A O 1
ATOM 1052 N N . ALA A 1 136 ? 3.571 0.319 -24.717 1.00 63.97 136 ALA A N 1
ATOM 1053 C CA . ALA A 1 136 ? 2.527 1.241 -25.177 1.00 63.97 136 ALA A CA 1
ATOM 1054 C C . ALA A 1 136 ? 3.003 2.233 -26.265 1.00 63.97 136 ALA A C 1
ATOM 1056 O O . ALA A 1 136 ? 2.186 2.766 -27.013 1.00 63.97 136 ALA A O 1
ATOM 1057 N N . SER A 1 137 ? 4.316 2.469 -26.373 1.00 62.34 137 SER A N 1
ATOM 1058 C CA . SER A 1 137 ? 4.943 3.522 -27.192 1.00 62.34 137 SER A CA 1
ATOM 1059 C C . SER A 1 137 ? 5.587 3.061 -28.514 1.00 62.34 137 SER A C 1
ATOM 1061 O O . SER A 1 137 ? 6.133 3.882 -29.245 1.00 62.34 137 SER A O 1
ATOM 1063 N N . GLY A 1 138 ? 5.425 1.790 -28.904 1.00 60.44 138 GLY A N 1
ATOM 1064 C CA . GLY A 1 138 ? 5.509 1.389 -30.316 1.00 60.44 138 GLY A CA 1
ATOM 1065 C C . GLY A 1 138 ? 6.887 0.974 -30.852 1.00 60.44 138 GLY A C 1
ATOM 1066 O O . GLY A 1 138 ? 7.648 1.772 -31.384 1.00 60.44 138 GLY A O 1
ATOM 1067 N N . ALA A 1 139 ? 7.122 -0.338 -30.848 1.00 56.59 139 ALA A N 1
ATOM 1068 C CA . ALA A 1 139 ? 7.755 -1.094 -31.931 1.00 56.59 139 ALA A CA 1
ATOM 1069 C C . ALA A 1 139 ? 7.244 -2.546 -31.818 1.00 56.59 139 ALA A C 1
ATOM 1071 O O . ALA A 1 139 ? 7.268 -3.095 -30.710 1.00 56.59 139 ALA A O 1
ATOM 1072 N N . PRO A 1 140 ? 6.748 -3.187 -32.894 1.00 58.28 140 PRO A N 1
ATOM 1073 C CA . PRO A 1 140 ? 6.289 -4.573 -32.827 1.00 58.28 140 PRO A CA 1
ATOM 1074 C C . PRO A 1 140 ? 7.406 -5.486 -32.300 1.00 58.28 140 PRO A C 1
ATOM 1076 O O . PRO A 1 140 ? 8.487 -5.534 -32.879 1.00 58.28 140 PRO A O 1
ATOM 1079 N N . GLY A 1 141 ? 7.155 -6.193 -31.194 1.00 64.56 141 GLY A N 1
ATOM 1080 C CA . GLY A 1 141 ? 8.099 -7.153 -30.605 1.00 64.56 141 GLY A CA 1
ATOM 1081 C C . GLY A 1 141 ? 8.939 -6.649 -29.425 1.00 64.56 141 GLY A C 1
ATOM 1082 O O . GLY A 1 141 ? 9.670 -7.445 -28.842 1.00 64.56 141 GLY A O 1
ATOM 1083 N N . MET A 1 142 ? 8.822 -5.380 -29.020 1.00 71.81 142 MET A N 1
ATOM 1084 C CA . MET A 1 142 ? 9.488 -4.870 -27.814 1.00 71.81 142 MET A CA 1
ATOM 1085 C C . MET A 1 142 ? 8.595 -5.033 -26.577 1.00 71.81 142 MET A C 1
ATOM 1087 O O . MET A 1 142 ? 7.536 -4.410 -26.479 1.00 71.81 142 MET A O 1
ATOM 1091 N N . THR A 1 143 ? 9.036 -5.851 -25.619 1.00 81.94 143 THR A N 1
ATOM 1092 C CA . THR A 1 143 ? 8.413 -5.950 -24.292 1.00 81.94 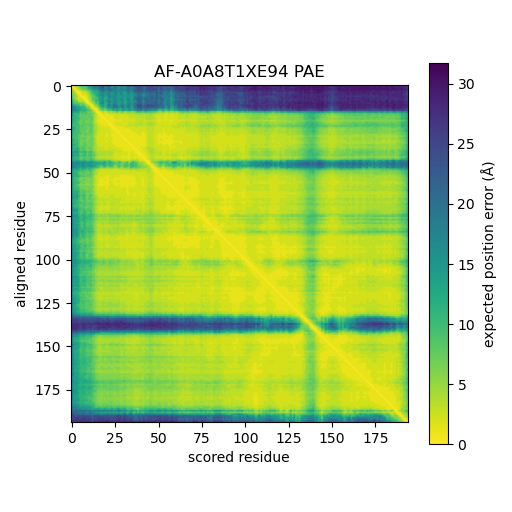143 THR A CA 1
ATOM 1093 C C . THR A 1 143 ? 9.146 -5.079 -23.279 1.00 81.94 143 THR A C 1
ATOM 1095 O O . THR A 1 143 ? 10.376 -5.002 -23.303 1.00 81.94 143 THR A O 1
ATOM 1098 N N . GLU A 1 144 ? 8.411 -4.486 -22.349 1.00 88.38 144 GLU A N 1
ATOM 1099 C CA . GLU A 1 144 ? 8.963 -3.740 -21.217 1.00 88.38 144 GLU A CA 1
ATOM 1100 C C . GLU A 1 144 ? 8.447 -4.306 -19.894 1.00 88.38 144 GLU A C 1
ATOM 1102 O O . GLU A 1 144 ? 7.409 -4.965 -19.852 1.00 88.38 144 GLU A O 1
ATOM 1107 N N . MET A 1 145 ? 9.178 -4.070 -18.806 1.00 91.94 145 MET A N 1
ATOM 1108 C CA . MET A 1 145 ? 8.727 -4.474 -17.478 1.00 91.94 145 MET A CA 1
ATOM 1109 C C . MET A 1 145 ? 7.609 -3.533 -17.020 1.00 91.94 145 MET A C 1
ATOM 1111 O O . MET A 1 145 ? 7.798 -2.318 -16.997 1.00 91.94 145 MET A O 1
ATOM 1115 N N . GLN A 1 146 ? 6.460 -4.089 -16.647 1.00 94.31 146 GLN A N 1
ATOM 1116 C CA . GLN A 1 146 ? 5.264 -3.345 -16.261 1.00 94.31 146 GLN A CA 1
ATOM 1117 C C . GLN A 1 146 ? 4.725 -3.855 -14.923 1.00 94.31 146 GLN A C 1
ATOM 1119 O O . GLN A 1 146 ? 4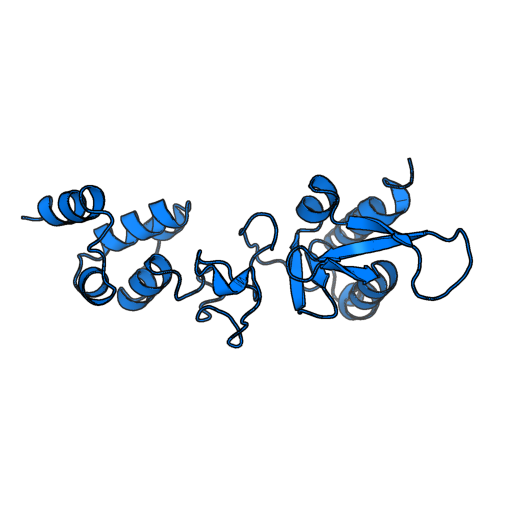.801 -5.049 -14.619 1.00 94.31 146 GLN A O 1
ATOM 1124 N N . PHE A 1 147 ? 4.136 -2.956 -14.138 1.00 95.56 147 PHE A N 1
ATOM 1125 C CA . PHE A 1 147 ? 3.275 -3.294 -13.013 1.00 95.56 147 PHE A CA 1
ATOM 112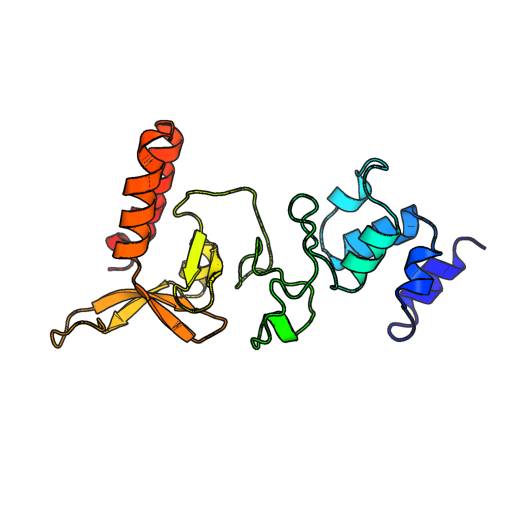6 C C . PHE A 1 147 ? 1.811 -3.261 -13.460 1.00 95.56 147 PHE A C 1
ATOM 1128 O O . PHE A 1 147 ? 1.251 -2.208 -13.745 1.00 95.56 147 PHE A O 1
ATOM 1135 N N . HIS A 1 148 ? 1.169 -4.421 -13.491 1.00 95.62 148 HIS A N 1
ATOM 1136 C CA . HIS A 1 148 ? -0.258 -4.562 -13.744 1.00 95.62 148 HIS A CA 1
ATOM 1137 C C . HIS A 1 148 ? -1.028 -4.385 -12.438 1.00 95.62 148 HIS A C 1
ATOM 1139 O O . HIS A 1 148 ? -1.044 -5.270 -11.579 1.00 95.62 148 HIS A O 1
ATOM 1145 N N . CYS A 1 149 ? -1.678 -3.236 -12.285 1.00 96.00 149 CYS A N 1
ATOM 1146 C CA . CYS A 1 149 ? -2.365 -2.897 -11.049 1.00 96.00 149 CYS A CA 1
ATOM 1147 C C . CYS A 1 149 ? -3.530 -3.854 -10.747 1.00 96.00 149 CYS A C 1
ATOM 1149 O O . CYS A 1 149 ? -4.444 -4.012 -11.551 1.00 96.00 149 CYS A O 1
ATOM 1151 N N . VAL A 1 150 ? -3.574 -4.409 -9.534 1.00 93.38 150 VAL A N 1
ATOM 1152 C CA . VAL A 1 150 ? -4.666 -5.297 -9.085 1.00 93.38 150 VAL A CA 1
ATOM 1153 C C . VAL A 1 150 ? -6.023 -4.577 -9.032 1.00 93.38 150 VAL A C 1
ATOM 1155 O O . VAL A 1 150 ? -7.066 -5.204 -9.207 1.00 93.38 150 VAL A O 1
ATOM 1158 N N . ALA A 1 151 ? -6.027 -3.262 -8.789 1.00 93.38 151 ALA A N 1
ATOM 1159 C CA . ALA A 1 151 ? -7.253 -2.490 -8.602 1.00 93.38 151 ALA A CA 1
ATOM 1160 C C . ALA A 1 151 ? -7.925 -2.086 -9.925 1.00 93.38 151 ALA A C 1
ATOM 1162 O O . ALA A 1 151 ? -9.139 -2.235 -10.055 1.00 93.38 151 ALA A O 1
ATOM 1163 N N . CYS A 1 152 ? -7.153 -1.581 -10.894 1.00 94.12 152 CYS A N 1
ATOM 1164 C CA . CYS A 1 152 ? -7.680 -1.056 -12.162 1.00 94.12 152 CYS A CA 1
ATOM 1165 C C . CYS A 1 152 ? -7.187 -1.799 -13.414 1.00 94.12 152 CYS A C 1
ATOM 1167 O O . CYS A 1 152 ? -7.583 -1.444 -14.520 1.00 94.12 152 CYS A O 1
ATOM 1169 N N . ASN A 1 153 ? -6.331 -2.815 -13.260 1.00 92.75 153 ASN A N 1
ATOM 1170 C CA . ASN A 1 153 ? -5.707 -3.588 -14.343 1.00 92.75 153 ASN A CA 1
ATOM 1171 C C . ASN A 1 153 ? -4.855 -2.761 -15.327 1.00 92.75 153 ASN A C 1
ATOM 1173 O O . ASN A 1 153 ? -4.439 -3.269 -16.369 1.00 92.75 153 ASN A O 1
ATOM 1177 N N . HIS A 1 154 ? -4.580 -1.497 -15.001 1.00 94.25 154 HIS A N 1
ATOM 1178 C CA . HIS A 1 154 ? -3.716 -0.640 -15.798 1.00 94.25 154 HIS A CA 1
ATOM 1179 C C . HIS A 1 154 ? -2.258 -1.139 -15.733 1.00 94.25 154 HIS A C 1
ATOM 1181 O O . HIS A 1 154 ? -1.781 -1.421 -14.627 1.00 94.25 154 HIS A O 1
ATOM 1187 N N . PRO A 1 155 ? -1.565 -1.278 -16.879 1.00 94.56 155 PRO A N 1
ATOM 1188 C CA . PRO A 1 155 ? -0.134 -1.550 -16.916 1.00 94.56 155 PRO A CA 1
ATOM 1189 C C . PRO A 1 155 ? 0.664 -0.248 -16.748 1.00 94.56 155 PRO A C 1
ATOM 1191 O O . PRO A 1 155 ? 0.717 0.561 -17.667 1.00 94.56 155 PRO A O 1
ATOM 1194 N N . SER A 1 156 ? 1.301 -0.068 -15.593 1.00 95.19 156 SER A N 1
ATOM 1195 C CA . SER A 1 156 ? 2.211 1.052 -15.327 1.00 95.19 156 SER A CA 1
ATOM 1196 C C . SER A 1 156 ? 3.649 0.670 -15.677 1.00 95.19 156 SER A C 1
ATOM 1198 O O . SER A 1 156 ? 4.120 -0.420 -15.342 1.00 95.19 156 SER A O 1
ATOM 1200 N N . GLU A 1 157 ? 4.360 1.566 -16.345 1.00 93.00 157 GLU A N 1
ATOM 1201 C CA . GLU A 1 157 ? 5.735 1.357 -16.801 1.00 93.00 157 GLU A CA 1
ATOM 1202 C C . GLU A 1 157 ? 6.741 1.433 -15.626 1.00 93.00 157 GLU A C 1
ATOM 1204 O O . GLU A 1 157 ? 6.638 2.298 -14.756 1.00 93.00 157 GLU A O 1
ATOM 1209 N N . MET A 1 158 ? 7.699 0.495 -15.547 1.00 93.56 158 MET A N 1
ATOM 1210 C CA . MET A 1 158 ? 8.560 0.336 -14.357 1.00 93.56 158 MET A CA 1
ATOM 1211 C C . MET A 1 158 ? 9.905 1.072 -14.414 1.00 93.56 158 MET A C 1
ATOM 1213 O O . MET A 1 158 ? 10.447 1.433 -13.368 1.00 93.56 158 MET A O 1
ATOM 1217 N N . PHE A 1 159 ? 10.506 1.256 -15.588 1.00 92.06 159 PHE A N 1
ATOM 1218 C CA . PHE A 1 159 ? 11.795 1.936 -15.732 1.00 92.06 159 PHE A CA 1
ATOM 1219 C C . PHE A 1 159 ? 11.676 3.428 -15.420 1.00 92.06 159 PHE A C 1
ATOM 1221 O O . PHE A 1 159 ? 12.515 3.949 -14.684 1.00 92.06 159 PHE A O 1
ATOM 1228 N N . GLY A 1 160 ? 10.631 4.102 -15.900 1.00 92.00 160 GLY A N 1
ATOM 1229 C CA . GLY A 1 160 ? 10.297 5.479 -15.544 1.00 92.00 160 GLY A CA 1
ATOM 1230 C C . GLY A 1 160 ? 10.111 5.643 -14.039 1.00 92.00 160 GLY A C 1
ATOM 1231 O O . GLY A 1 160 ? 10.787 6.476 -13.436 1.00 92.00 160 GLY A O 1
ATOM 1232 N N . PHE A 1 161 ? 9.316 4.768 -13.414 1.00 93.94 161 PHE A N 1
ATOM 1233 C CA . PHE A 1 161 ? 9.132 4.747 -11.959 1.00 93.94 161 PHE A CA 1
ATOM 1234 C C . PHE A 1 161 ? 10.467 4.634 -11.203 1.00 93.94 161 PHE A C 1
ATOM 1236 O O . PHE A 1 161 ? 10.791 5.468 -10.356 1.00 93.94 161 PHE A O 1
ATOM 1243 N N . VAL A 1 162 ? 11.291 3.632 -11.534 1.00 95.31 162 VAL A N 1
ATOM 1244 C CA . VAL A 1 162 ? 12.597 3.427 -10.883 1.00 95.31 162 VAL A CA 1
ATOM 1245 C C . VAL A 1 162 ? 13.515 4.629 -11.102 1.00 95.31 162 VAL A C 1
ATOM 1247 O O . VAL A 1 162 ? 14.166 5.094 -10.164 1.00 95.31 162 VAL A O 1
ATOM 1250 N N . LYS A 1 163 ? 13.562 5.160 -12.327 1.00 95.25 163 LYS A N 1
ATOM 1251 C CA . LYS A 1 163 ? 14.363 6.337 -12.666 1.00 95.25 163 LYS A CA 1
ATOM 1252 C C . LYS A 1 163 ? 13.977 7.533 -11.796 1.00 95.25 163 LYS A C 1
ATOM 1254 O O . LYS A 1 163 ? 14.869 8.191 -11.266 1.00 95.25 163 LYS A O 1
ATOM 1259 N N . GLU A 1 164 ? 12.688 7.804 -11.619 1.00 95.56 164 GLU A N 1
ATOM 1260 C CA . GLU A 1 164 ? 12.211 8.908 -10.780 1.00 95.56 164 GLU A CA 1
ATOM 1261 C C . GLU A 1 164 ? 12.579 8.725 -9.307 1.00 95.56 164 GLU A C 1
ATOM 1263 O O . GLU A 1 164 ? 13.058 9.669 -8.674 1.00 95.56 164 GLU A O 1
ATOM 1268 N N . VAL A 1 165 ? 12.439 7.510 -8.766 1.00 95.94 165 VAL A N 1
ATOM 1269 C CA . VAL A 1 165 ? 12.836 7.214 -7.381 1.00 95.94 165 VAL A CA 1
ATOM 1270 C C . VAL A 1 165 ? 14.330 7.495 -7.172 1.00 95.94 165 VAL A C 1
ATOM 1272 O O . VAL A 1 165 ? 14.708 8.177 -6.217 1.00 95.94 165 VAL A O 1
ATOM 1275 N N . PHE A 1 166 ? 15.197 7.032 -8.076 1.00 97.00 166 PHE A N 1
ATOM 1276 C CA . PHE A 1 166 ? 16.639 7.272 -7.959 1.00 97.00 166 PHE A CA 1
ATOM 1277 C C . PHE A 1 166 ? 17.009 8.747 -8.156 1.00 97.00 166 PHE A C 1
ATOM 1279 O O . PHE A 1 166 ? 17.810 9.277 -7.387 1.00 97.00 166 PHE A O 1
ATOM 1286 N N . LEU A 1 167 ? 16.433 9.429 -9.150 1.00 97.19 167 LEU A N 1
ATOM 1287 C CA . LEU A 1 167 ? 16.746 10.836 -9.418 1.00 97.19 167 LEU A CA 1
ATOM 1288 C C . LEU A 1 167 ? 16.373 11.751 -8.249 1.00 97.19 167 LEU A C 1
ATOM 1290 O O . LEU A 1 167 ? 17.137 12.665 -7.935 1.00 97.19 167 LEU A O 1
ATOM 1294 N N . ASN A 1 168 ? 15.237 11.492 -7.602 1.00 97.31 168 ASN A N 1
ATOM 1295 C CA . ASN A 1 168 ? 14.738 12.343 -6.528 1.00 97.31 168 ASN A CA 1
ATOM 1296 C C . ASN A 1 168 ? 15.368 12.024 -5.167 1.00 97.31 168 ASN A C 1
ATOM 1298 O O . ASN A 1 168 ? 15.592 12.942 -4.385 1.00 97.31 168 ASN A O 1
ATOM 1302 N N . PHE A 1 169 ? 15.676 10.754 -4.877 1.00 97.38 169 PHE A N 1
ATOM 1303 C CA . PHE A 1 169 ? 15.979 10.339 -3.500 1.00 97.38 169 PHE A CA 1
ATOM 1304 C C . PHE A 1 169 ? 17.363 9.722 -3.291 1.00 97.38 169 PHE A C 1
ATOM 1306 O O . PHE A 1 169 ? 17.842 9.698 -2.157 1.00 97.38 169 PHE A O 1
ATOM 1313 N N . ALA A 1 170 ? 18.054 9.262 -4.342 1.00 96.06 170 ALA A N 1
ATOM 1314 C CA . ALA A 1 170 ? 19.308 8.522 -4.161 1.00 96.06 170 ALA A CA 1
ATOM 1315 C C . ALA A 1 170 ? 20.416 9.337 -3.475 1.00 96.06 170 ALA A C 1
ATOM 1317 O O . ALA A 1 170 ? 21.265 8.764 -2.798 1.00 96.06 170 ALA A O 1
ATOM 1318 N N . ARG A 1 171 ? 20.393 10.670 -3.610 1.00 95.94 171 ARG A N 1
ATOM 1319 C CA . ARG A 1 171 ? 21.375 11.576 -2.985 1.00 95.94 171 ARG A CA 1
ATOM 1320 C C . ARG A 1 171 ? 21.302 11.596 -1.457 1.00 95.94 171 ARG A C 1
ATOM 1322 O O . ARG A 1 171 ? 22.291 11.926 -0.814 1.00 95.94 171 ARG A O 1
ATOM 1329 N N . GLU A 1 172 ? 20.149 11.262 -0.888 1.00 96.19 172 GLU A N 1
ATOM 1330 C CA . GLU A 1 172 ? 19.913 11.264 0.561 1.00 96.19 172 GLU A CA 1
ATOM 1331 C C . GLU A 1 172 ? 20.146 9.885 1.191 1.00 96.1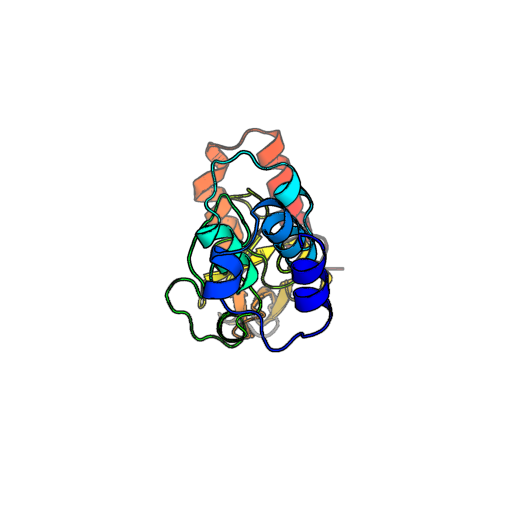9 172 GLU A C 1
ATOM 1333 O O . GLU A 1 172 ? 20.146 9.730 2.415 1.00 96.19 172 GLU A O 1
ATOM 1338 N N . TRP A 1 173 ? 20.321 8.851 0.368 1.00 96.94 173 TRP A N 1
ATOM 1339 C CA . TRP A 1 173 ? 20.499 7.497 0.856 1.00 96.94 173 TRP A CA 1
ATOM 1340 C C . TRP A 1 173 ? 21.925 7.260 1.339 1.00 96.94 173 TRP A C 1
ATOM 1342 O O . TRP A 1 173 ? 22.908 7.603 0.686 1.00 96.94 173 TRP A O 1
ATOM 1352 N N . LYS A 1 174 ? 22.033 6.569 2.476 1.00 96.88 174 LYS A N 1
ATOM 1353 C CA . LYS A 1 174 ? 23.283 5.919 2.871 1.00 96.88 174 LYS A CA 1
ATOM 1354 C C . LYS A 1 174 ? 23.606 4.782 1.904 1.00 96.88 174 LYS A C 1
ATOM 1356 O O . LYS A 1 174 ? 22.705 4.225 1.270 1.00 96.88 174 LYS A O 1
ATOM 1361 N N . PHE A 1 175 ? 24.880 4.409 1.846 1.00 96.31 175 PHE A N 1
ATOM 1362 C CA . PHE A 1 175 ? 25.386 3.364 0.959 1.00 96.31 175 PHE A CA 1
ATOM 1363 C C . PHE A 1 175 ? 24.585 2.057 1.062 1.00 96.31 175 PHE A C 1
ATOM 1365 O O . PHE A 1 175 ? 24.172 1.508 0.045 1.00 96.31 175 PHE A O 1
ATOM 1372 N N . GLU A 1 176 ? 24.269 1.604 2.278 1.00 96.19 176 GLU A N 1
ATOM 1373 C CA . GLU A 1 176 ? 23.536 0.353 2.502 1.00 96.19 176 GLU A CA 1
ATOM 1374 C C . GLU A 1 176 ? 22.134 0.400 1.890 1.00 96.19 176 GLU A C 1
ATOM 1376 O O . GLU A 1 176 ? 21.665 -0.570 1.293 1.00 96.19 176 GLU A O 1
ATOM 1381 N N . ARG A 1 177 ? 21.465 1.552 2.011 1.00 95.88 177 ARG A N 1
ATOM 1382 C CA . ARG A 1 177 ? 20.150 1.762 1.412 1.00 95.88 177 ARG A CA 1
ATOM 1383 C C . ARG A 1 177 ? 20.256 1.788 -0.105 1.00 95.88 177 ARG A C 1
ATOM 1385 O O . ARG A 1 177 ? 19.506 1.078 -0.755 1.00 95.88 177 ARG A O 1
ATOM 1392 N N . PHE A 1 178 ? 21.211 2.529 -0.657 1.00 96.62 178 PHE A N 1
ATOM 1393 C CA . PHE A 1 178 ? 21.439 2.578 -2.100 1.00 96.62 178 PHE A CA 1
ATOM 1394 C C . PHE A 1 178 ? 21.668 1.180 -2.701 1.00 96.62 178 PHE A C 1
ATOM 1396 O O . PHE A 1 178 ? 21.025 0.826 -3.690 1.00 96.62 178 PHE A O 1
ATOM 1403 N N . CYS A 1 179 ? 22.506 0.351 -2.069 1.00 96.44 179 CYS A N 1
ATOM 1404 C CA . CYS A 1 179 ? 22.708 -1.042 -2.478 1.00 96.44 179 CYS A CA 1
ATOM 1405 C C . CYS A 1 179 ? 21.406 -1.851 -2.445 1.00 96.44 179 CYS A C 1
ATOM 1407 O O . CYS A 1 179 ? 21.093 -2.541 -3.413 1.00 96.44 179 CYS A O 1
ATOM 1409 N N . LYS A 1 180 ? 20.613 -1.725 -1.375 1.00 95.62 180 LYS A N 1
ATOM 1410 C CA . LYS A 1 180 ? 19.324 -2.419 -1.252 1.00 95.62 180 LYS A CA 1
ATOM 1411 C C . LYS A 1 180 ? 18.321 -2.001 -2.333 1.00 95.62 180 LYS A C 1
ATOM 1413 O O . LYS A 1 180 ? 17.598 -2.841 -2.859 1.00 95.62 180 LYS A O 1
ATOM 1418 N N . GLU A 1 181 ? 18.279 -0.722 -2.697 1.00 96.31 181 GLU A N 1
ATOM 1419 C CA . GLU A 1 181 ? 17.414 -0.249 -3.785 1.00 96.31 181 GLU A CA 1
ATOM 1420 C C . GLU A 1 181 ? 17.860 -0.811 -5.141 1.00 96.31 181 GLU A C 1
ATOM 1422 O O . GLU A 1 181 ? 17.027 -1.271 -5.923 1.00 96.31 181 GLU A O 1
ATOM 1427 N N . LEU A 1 182 ? 19.173 -0.887 -5.392 1.00 95.12 182 LEU A N 1
ATOM 1428 C CA . LEU A 1 182 ? 19.714 -1.550 -6.583 1.00 95.12 182 LEU A CA 1
ATOM 1429 C C . LEU A 1 182 ? 19.385 -3.049 -6.637 1.00 95.12 182 LEU A C 1
ATOM 1431 O O . LEU A 1 182 ? 19.158 -3.584 -7.721 1.00 95.12 182 LEU A O 1
ATOM 1435 N N . GLU A 1 183 ? 19.316 -3.743 -5.499 1.00 94.75 183 GLU A N 1
ATOM 1436 C CA . GLU A 1 183 ? 18.872 -5.141 -5.468 1.00 94.75 183 GLU A CA 1
ATOM 1437 C C . GLU A 1 183 ? 17.434 -5.298 -5.979 1.00 94.75 183 GLU A C 1
ATOM 1439 O O . GLU A 1 183 ? 17.159 -6.244 -6.723 1.00 94.75 183 GLU A O 1
ATOM 1444 N N . TYR A 1 184 ? 16.529 -4.368 -5.654 1.00 93.44 184 TYR A N 1
ATOM 1445 C CA . TYR A 1 184 ? 15.180 -4.362 -6.228 1.00 93.44 184 TYR A CA 1
ATOM 1446 C C . TYR A 1 184 ? 15.206 -4.099 -7.735 1.00 93.44 184 TYR A C 1
ATOM 1448 O O . TYR A 1 184 ? 14.546 -4.822 -8.480 1.00 93.44 184 TYR A O 1
ATOM 1456 N N . VAL A 1 185 ? 16.040 -3.165 -8.206 1.00 91.69 185 VAL A N 1
ATOM 1457 C CA . VAL A 1 185 ? 16.236 -2.931 -9.649 1.00 91.69 185 VAL A CA 1
ATOM 1458 C C . VAL A 1 185 ? 16.692 -4.202 -10.370 1.00 91.69 185 VAL A C 1
ATOM 1460 O O . VAL A 1 185 ? 16.140 -4.573 -11.408 1.00 91.69 185 VAL A O 1
ATOM 1463 N N . ASN A 1 186 ? 17.639 -4.933 -9.781 1.00 89.81 186 ASN A N 1
ATOM 1464 C CA . ASN A 1 186 ? 18.112 -6.205 -10.320 1.00 89.81 186 ASN A CA 1
ATOM 1465 C C . ASN A 1 186 ? 17.011 -7.279 -10.347 1.00 89.81 186 ASN A C 1
ATOM 1467 O O . ASN A 1 186 ? 16.944 -8.067 -11.297 1.00 89.81 186 ASN A O 1
ATOM 1471 N N . LYS A 1 187 ? 16.128 -7.316 -9.337 1.00 86.19 187 LYS A N 1
ATOM 1472 C CA . LYS A 1 187 ? 14.965 -8.219 -9.324 1.00 86.19 187 LYS A CA 1
ATOM 1473 C C . LYS A 1 187 ? 13.996 -7.915 -10.470 1.00 86.19 187 LYS A C 1
ATOM 1475 O O . LYS A 1 187 ? 13.488 -8.865 -11.055 1.00 86.19 187 LYS A O 1
ATOM 1480 N N . TYR A 1 188 ? 13.770 -6.642 -10.802 1.00 78.19 188 TYR A N 1
ATOM 1481 C CA . TYR A 1 188 ? 12.892 -6.241 -11.908 1.00 78.19 188 TYR A CA 1
ATOM 1482 C C . TYR A 1 188 ? 13.446 -6.651 -13.266 1.00 78.19 188 TYR A C 1
ATOM 1484 O O . TYR A 1 188 ? 12.806 -7.383 -14.010 1.00 78.19 188 TYR A O 1
ATOM 1492 N N . PHE A 1 189 ? 14.639 -6.157 -13.599 1.00 80.38 189 PHE A N 1
ATOM 1493 C CA . PHE A 1 189 ? 15.074 -6.089 -14.995 1.00 80.38 189 PHE A CA 1
ATOM 1494 C C . PHE A 1 189 ? 16.030 -7.207 -15.398 1.00 80.38 189 PHE A C 1
ATOM 1496 O O . PHE A 1 189 ? 16.126 -7.527 -16.582 1.00 80.38 189 PHE A O 1
ATOM 1503 N N . ILE A 1 190 ? 16.742 -7.800 -14.437 1.00 71.44 190 ILE A N 1
ATOM 1504 C CA . ILE A 1 190 ? 17.776 -8.800 -14.730 1.00 71.44 190 ILE A CA 1
ATOM 1505 C C . ILE A 1 190 ? 17.231 -10.209 -14.519 1.00 71.44 190 ILE A C 1
ATOM 1507 O O . ILE A 1 190 ? 17.371 -11.060 -15.392 1.00 71.44 190 ILE A O 1
ATOM 1511 N N . LYS A 1 191 ? 16.580 -10.465 -13.379 1.00 63.06 191 LYS A N 1
ATOM 1512 C CA . LYS A 1 191 ? 16.165 -11.827 -13.005 1.00 63.06 191 LYS A CA 1
ATOM 1513 C C . LYS A 1 191 ? 14.879 -12.325 -13.673 1.00 63.06 191 LYS A C 1
ATOM 1515 O O . LYS A 1 191 ? 14.651 -13.524 -13.644 1.00 63.06 191 LYS A O 1
ATOM 1520 N N . GLN A 1 192 ? 14.068 -11.454 -14.276 1.00 58.69 192 GLN A N 1
ATOM 1521 C CA . GLN A 1 192 ? 12.830 -11.847 -14.976 1.00 58.69 192 GLN A CA 1
ATOM 1522 C C . GLN A 1 192 ? 12.996 -12.059 -16.495 1.00 58.69 192 GLN A C 1
ATOM 1524 O O . GLN A 1 192 ? 12.009 -12.228 -17.206 1.00 58.69 192 GLN A O 1
ATOM 1529 N N . ARG A 1 193 ? 14.228 -11.988 -17.021 1.00 52.84 193 ARG A N 1
ATOM 1530 C CA . ARG A 1 193 ? 14.543 -12.244 -18.444 1.00 52.84 193 ARG A CA 1
ATOM 1531 C C . ARG A 1 193 ? 14.977 -13.691 -18.730 1.00 52.84 193 ARG A C 1
ATOM 1533 O O . ARG A 1 193 ? 15.331 -13.989 -19.868 1.00 52.84 193 ARG A O 1
ATOM 1540 N N . LEU A 1 194 ? 14.980 -14.546 -17.709 1.00 41.38 194 LEU A N 1
ATOM 1541 C CA . LEU A 1 194 ? 15.244 -15.986 -17.780 1.00 41.38 194 LEU A CA 1
ATOM 1542 C C . LEU A 1 194 ? 13.932 -16.742 -17.575 1.00 41.38 194 LEU A C 1
ATOM 1544 O O . LEU A 1 194 ? 13.777 -17.798 -18.220 1.00 41.38 194 LEU A O 1
#

InterPro domains:
  IPR004082 Protein OBERON [PTHR21736] (16-189)
  IPR032881 Oberon-like, PHD finger domain [PF07227] (63-186)
  IPR047578 OBERON1-like, PHD finger [cd15612] (93-152)

Mean predicted aligned error: 6.86 Å